Protein AF-0000000087190501 (afdb_homodimer)

Radius of gyration: 20.21 Å; Cα contacts (8 Å, |Δi|>4): 839; chains: 2; bounding box: 50×57×45 Å

Foldseek 3Di:
DFPPADDPAEEEEAEAQFDQQLPAAWPDNSVQLLLLLLVVLVLCVVSPHEYEYEWEDAADDDDDPVDDPPDDDDPRNGPHDCSNPDDPRHHYWYDHYLERPPPTCVVVVSVVSVHQAYEYAYPDLLTNRLNNLVVCLVVRHAYEYALSNHIYRDNVSSCCSVPPNCVVRHHYHHSVSVSVNSD/DQPPADDPAEEEEAEAQFDQQLVAQWPDNSVQLLLLLLVVLVLCVVSPHEYEYEWEDAADDDDDPVDDPPDDDDPRNGPHDCSNPDDPRHHYWYDHYLERPPPTCVVVVSVVSVHQAYEYAYPDLLTNRLNNLVVCLVVRHAYEYALSNHIYRDVVSSCCSVPPNCVVRHHYHHSVSVSVNSD

Nearest PDB structures (foldseek):
  3txy-assembly1_A-2  TM=9.466E-01  e=2.109E-21  Burkholderia thailandensis E264
  1j2r-assembly1_A  TM=9.664E-01  e=3.034E-19  Escherichia coli
  5gle-assembly1_A  TM=8.265E-01  e=2.242E-12  Vibrio anguillarum 775
  3tg2-assembly1_A-2  TM=8.445E-01  e=2.689E-12  Vibrio cholerae
  3tb4-assembly1_A-2  TM=8.534E-01  e=3.036E-11  Vibrio cholerae

pLDDT: mean 93.97, std 9.39, range [50.25, 98.94]

Secondary structure (DSSP, 8-state):
-------TTEEEEEES-BHHHHTS--SS-HHHHHHHHHHHHHHHHHTT--EEEEEE-----S--SS--------TTTTPBPGGG---TTSEEEEESSSSSSTTT-HHHHHHHTT--EEEEEEE-IIIIIHHHHHHHHHTT-EEEEEEEEEE-SSHHHHHHIIIIIHHHHSEEE-HHHHHHHH-/-------TTEEEEEES-BHHHHTS--SS-HHHHHHHHHHHHHHHHHTT--EEEEEE-----S--SS--------TTTTPBPGGG---TTSEEEEESSSSSSTTT-HHHHHHHTT--EEEEEEE-IIIIIHHHHHHHHHTT-EEEEEEEEEE-SSHHHHHHIIIIIHHHHSEEE-HHHHHHHH-

InterPro domains:
  IPR000868 Isochorismatase-like domain [PF00857] (10-176)
  IPR036380 Isochorismatase-like superfamily [G3DSA:3.40.50.850] (2-182)
  IPR036380 Isochorismatase-like superfamily [SSF52499] (8-182)
  IPR050272 Isochorismatase-like hydrolase [PTHR43540] (8-180)

Solvent-accessible surface area (backbone atoms only — not comparable to full-atom values): 18751 Å² total; per-residue (Å²): 87,68,63,86,72,70,57,94,38,35,27,40,38,37,30,30,56,14,45,52,58,52,67,50,76,42,64,47,66,45,66,56,26,47,50,48,46,18,53,51,43,52,54,34,51,76,66,73,31,51,39,33,45,34,30,56,79,56,66,48,52,56,55,34,50,68,52,77,86,77,67,85,68,61,92,58,29,56,39,61,44,74,75,47,61,83,59,90,81,43,44,75,39,70,24,42,37,60,29,58,52,75,91,45,58,44,61,61,57,40,50,75,67,58,45,51,26,40,37,38,32,26,39,31,27,56,44,29,38,38,40,31,49,53,52,39,23,58,74,45,24,27,37,34,36,26,63,72,20,39,34,14,66,46,56,66,46,28,49,46,33,64,70,68,43,41,35,67,52,6,20,39,35,40,63,68,59,53,57,57,57,74,101,84,69,63,86,73,69,58,94,37,36,28,41,38,38,29,30,58,14,44,53,56,50,68,50,75,44,64,48,66,46,68,56,28,48,51,49,48,18,54,50,43,51,53,33,51,75,67,74,30,52,39,33,46,34,30,55,78,56,69,48,52,56,56,33,51,68,52,77,84,78,67,85,68,61,92,59,28,55,38,62,42,73,77,47,59,84,58,91,82,44,45,76,40,69,22,42,38,58,30,58,53,75,90,42,57,43,62,63,56,41,50,76,68,58,46,51,26,40,37,38,33,26,39,31,28,58,45,29,39,40,40,30,48,53,50,39,20,60,73,45,24,27,36,33,37,26,63,71,19,39,33,12,66,46,56,65,47,28,48,45,34,64,70,68,43,42,36,67,52,6,21,39,34,41,61,67,58,52,56,57,59,73,103

Organism: Streptomyces mobaraensis (NCBI:txid35621)

Sequence (366 aa):
MPATTLDPRTALVLVDLQKGITALPTAHPADEVVARAARLAAAFRARRLPVVLVRVVGAAPGRTEAGRRAGEHPADFADPRPELGRADDDIVVLKRTWGAFHGTGLDERLRRHGVTQLVLAGIATGLGVESTARAAHEHGYHVTVVTDAVTDVDPERHRNAVERVFPLLGETDTTEAVLHLLVMPATTLDPRTALVLVDLQKGITALPTAHPADEVVARAARLAAAFRARRLPVVLVRVVGAAPGRTEAGRRAGEHPADFADPRPELGRADDDIVVLKRTWGAFHGTGLDERLRRHGVTQLVLAGIATGLGVESTARAAHEHGYHVTVVTDAVTDVDPERHRNAVERVFPLLGETDTTEAVLHLLV

Structure (mmCIF, N/CA/C/O backbone):
data_AF-0000000087190501-model_v1
#
loop_
_entity.id
_entity.type
_entity.pdbx_description
1 polymer 'Isochorismatase family protein'
#
loop_
_atom_site.group_PDB
_atom_site.id
_atom_site.type_symbol
_atom_site.label_atom_id
_atom_site.label_alt_id
_atom_site.label_comp_id
_atom_site.label_asym_id
_atom_site.label_entity_id
_atom_site.label_seq_id
_atom_site.pdbx_PDB_ins_code
_atom_si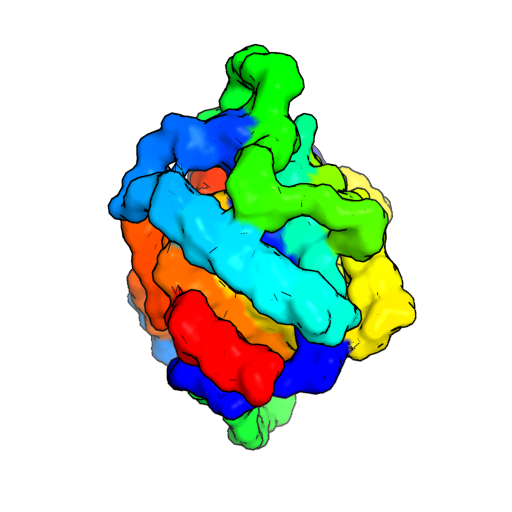te.Cartn_x
_atom_site.Cartn_y
_atom_site.Cartn_z
_atom_site.occupancy
_atom_site.B_iso_or_equiv
_atom_site.auth_seq_id
_atom_site.auth_comp_id
_atom_site.auth_asym_id
_atom_site.auth_atom_id
_atom_site.pdbx_PDB_model_num
ATOM 1 N N . MET A 1 1 ? 15.359 6.156 11.375 1 53.22 1 MET A N 1
ATOM 2 C CA . MET A 1 1 ? 16.344 7.219 11.57 1 53.22 1 MET A CA 1
ATOM 3 C C . MET A 1 1 ? 15.711 8.586 11.32 1 53.22 1 MET A C 1
ATOM 5 O O . MET A 1 1 ? 14.727 8.695 10.586 1 53.22 1 MET A O 1
ATOM 9 N N . PRO A 1 2 ? 16.141 9.383 12.18 1 62.41 2 PRO A N 1
ATOM 10 C CA . PRO A 1 2 ? 15.711 10.789 12.156 1 62.41 2 PRO A CA 1
ATOM 11 C C . PRO A 1 2 ? 15.828 11.414 10.766 1 62.41 2 PRO A C 1
ATOM 13 O O . PRO A 1 2 ? 16.672 11.008 9.969 1 62.41 2 PRO A O 1
ATOM 16 N N . ALA A 1 3 ? 14.617 11.773 10.242 1 63.75 3 ALA A N 1
ATOM 17 C CA . ALA A 1 3 ? 14.656 12.656 9.078 1 63.75 3 ALA A CA 1
ATOM 18 C C . ALA A 1 3 ? 15.836 13.617 9.156 1 63.75 3 ALA A C 1
ATOM 20 O O . ALA A 1 3 ? 15.977 14.359 10.133 1 63.75 3 ALA A O 1
ATOM 21 N N . THR A 1 4 ? 16.891 13.391 8.336 1 65.88 4 THR A N 1
ATOM 22 C CA . THR A 1 4 ? 18.094 14.211 8.438 1 65.88 4 THR A CA 1
ATOM 23 C C . THR A 1 4 ? 17.906 15.523 7.684 1 65.88 4 THR A C 1
ATOM 25 O O . THR A 1 4 ? 18.547 16.531 8.008 1 65.88 4 THR A O 1
ATOM 28 N N . THR A 1 5 ? 17.047 15.547 6.699 1 79.38 5 THR A N 1
ATOM 29 C CA . THR A 1 5 ? 16.844 16.75 5.91 1 79.38 5 THR A CA 1
ATOM 30 C C . THR A 1 5 ? 15.445 16.766 5.289 1 79.38 5 THR A C 1
ATOM 32 O O . THR A 1 5 ? 14.836 15.703 5.098 1 79.38 5 THR A O 1
ATOM 35 N N . LEU A 1 6 ? 14.898 18 5.203 1 90.62 6 LEU A N 1
ATOM 36 C CA . LEU A 1 6 ? 13.734 18.219 4.348 1 90.62 6 LEU A CA 1
ATOM 37 C C . LEU A 1 6 ? 14.148 18.875 3.033 1 90.62 6 LEU A C 1
ATOM 39 O O . LEU A 1 6 ? 14.977 19.797 3.023 1 90.62 6 LEU A O 1
ATOM 43 N N . ASP A 1 7 ? 13.602 18.359 1.991 1 92.94 7 ASP A N 1
ATOM 44 C CA . ASP A 1 7 ? 13.852 19 0.704 1 92.94 7 ASP A CA 1
ATOM 45 C C . ASP A 1 7 ? 13.312 20.422 0.684 1 92.94 7 ASP A C 1
ATOM 47 O O . ASP A 1 7 ? 12.344 20.734 1.377 1 92.94 7 ASP A O 1
ATOM 51 N N . PRO A 1 8 ? 13.953 21.25 -0.186 1 92.56 8 PRO A N 1
ATOM 52 C CA . PRO A 1 8 ? 13.453 22.609 -0.318 1 92.56 8 PRO A CA 1
ATOM 53 C C . PRO A 1 8 ? 12 22.672 -0.804 1 92.56 8 PRO A C 1
ATOM 55 O O . PRO A 1 8 ? 11.266 23.594 -0.462 1 92.56 8 PRO A O 1
ATOM 58 N N . ARG A 1 9 ? 11.656 21.719 -1.58 1 95.25 9 ARG A N 1
ATOM 59 C CA . ARG A 1 9 ? 10.273 21.656 -2.043 1 95.25 9 ARG A CA 1
ATOM 60 C C . ARG A 1 9 ? 9.555 20.453 -1.443 1 95.25 9 ARG A C 1
ATOM 62 O O . ARG A 1 9 ? 9.32 19.453 -2.133 1 95.25 9 ARG A O 1
ATOM 69 N N . THR A 1 10 ? 9.211 20.578 -0.227 1 97.5 10 THR A N 1
ATOM 70 C CA . THR A 1 10 ? 8.508 19.562 0.542 1 97.5 10 THR A CA 1
ATOM 71 C C . THR A 1 10 ? 7.055 19.953 0.772 1 97.5 10 THR A C 1
ATOM 73 O O . THR A 1 10 ? 6.762 21.125 1.038 1 97.5 10 THR A O 1
ATOM 76 N N . ALA A 1 11 ? 6.168 18.984 0.644 1 98.69 11 ALA A N 1
ATOM 77 C CA . ALA A 1 11 ? 4.754 19.219 0.93 1 98.69 11 ALA A CA 1
ATOM 78 C C . ALA A 1 11 ? 4.312 18.422 2.158 1 98.69 11 ALA A C 1
ATOM 80 O O . ALA A 1 11 ? 4.809 17.312 2.406 1 98.69 11 ALA A O 1
ATOM 81 N N . LEU A 1 12 ? 3.42 19 2.916 1 98.75 12 LEU A N 1
ATOM 82 C CA . LEU A 1 12 ? 2.738 18.312 4.008 1 98.75 12 LEU A CA 1
ATOM 83 C C . LEU A 1 12 ? 1.433 17.688 3.527 1 98.75 12 LEU A C 1
ATOM 85 O O . LEU A 1 12 ? 0.629 18.359 2.867 1 98.75 12 LEU A O 1
ATOM 89 N N . VAL A 1 13 ? 1.254 16.406 3.766 1 98.94 13 VAL A N 1
ATOM 90 C CA . VAL A 1 13 ? 0.016 15.711 3.43 1 98.94 13 VAL A CA 1
ATOM 91 C C . VAL A 1 13 ? -0.672 15.242 4.707 1 98.94 13 VAL A C 1
ATOM 93 O O . VAL A 1 13 ? -0.134 14.406 5.438 1 98.94 13 VAL A O 1
ATOM 96 N N . LEU A 1 14 ? -1.812 15.797 4.965 1 98.94 14 LEU A N 1
ATOM 97 C CA . LEU A 1 14 ? -2.631 15.43 6.117 1 98.94 14 LEU A CA 1
ATOM 98 C C . LEU A 1 14 ? -3.791 14.531 5.691 1 98.94 14 LEU A C 1
ATOM 100 O O . LEU A 1 14 ? -4.703 14.984 4.992 1 98.94 14 LEU A O 1
ATOM 104 N N . VAL A 1 15 ? -3.789 13.297 6.176 1 98.88 15 VAL A N 1
ATOM 105 C CA . VAL A 1 15 ? -4.688 12.266 5.668 1 98.88 15 VAL A CA 1
ATOM 106 C C . VAL A 1 15 ? -5.875 12.102 6.613 1 98.88 15 VAL A C 1
ATOM 108 O O . VAL A 1 15 ? -5.707 11.688 7.766 1 98.88 15 VAL A O 1
ATOM 111 N N . ASP A 1 16 ? -7.039 12.398 6.195 1 98.44 16 ASP A N 1
ATOM 112 C CA . ASP A 1 16 ? -8.328 12.023 6.762 1 98.44 16 ASP A CA 1
ATOM 113 C C . ASP A 1 16 ? -8.492 12.594 8.172 1 98.44 16 ASP A C 1
ATOM 115 O O . ASP A 1 16 ? -8.969 11.898 9.078 1 98.44 16 ASP A O 1
ATOM 119 N N . LEU A 1 17 ? -7.969 13.797 8.367 1 98.62 17 LEU A N 1
ATOM 120 C CA . LEU A 1 17 ? -8.227 14.477 9.633 1 98.62 17 LEU A CA 1
ATOM 121 C C . LEU A 1 17 ? -9.539 15.258 9.578 1 98.62 17 LEU A C 1
ATOM 123 O O . LEU A 1 17 ? -9.539 16.484 9.711 1 98.62 17 LEU A O 1
ATOM 127 N N . GLN A 1 18 ? -10.57 14.539 9.375 1 98.06 18 GLN A N 1
ATOM 128 C CA . GLN A 1 18 ? -11.945 15.023 9.25 1 98.06 18 GLN A CA 1
ATOM 129 C C . GLN A 1 18 ? -12.789 14.578 10.438 1 98.06 18 GLN A C 1
ATOM 131 O O . GLN A 1 18 ? -12.414 13.664 11.172 1 98.06 18 GLN A O 1
ATOM 136 N N . LYS A 1 19 ? -13.922 15.18 10.602 1 97.19 19 LYS A N 1
ATOM 137 C CA . LYS A 1 19 ? -14.742 15 11.797 1 97.19 19 LYS A CA 1
ATOM 138 C C . LYS A 1 19 ? -15.117 13.539 12 1 97.19 19 LYS A C 1
ATOM 140 O O . LYS A 1 19 ? -14.938 12.984 13.086 1 97.19 19 LYS A O 1
ATOM 145 N N . GLY A 1 20 ? -15.602 12.844 11 1 96 20 GLY A N 1
ATOM 146 C CA . GLY A 1 20 ? -16.062 11.469 11.117 1 96 20 GLY A CA 1
ATOM 147 C C . GLY A 1 20 ? -14.969 10.492 11.469 1 96 20 GLY A C 1
ATOM 148 O O . GLY A 1 20 ? -15.195 9.531 12.203 1 96 20 GLY A O 1
ATOM 149 N N . ILE A 1 21 ? -13.766 10.719 11.008 1 97 21 ILE A N 1
ATOM 150 C CA . ILE A 1 21 ? -12.633 9.82 11.234 1 97 21 ILE A CA 1
ATOM 151 C C . ILE A 1 21 ? -12.016 10.109 12.594 1 97 21 ILE A C 1
ATOM 153 O O . ILE A 1 21 ? -11.68 9.18 13.344 1 97 21 ILE A O 1
ATOM 157 N N . THR A 1 22 ? -11.906 11.352 12.953 1 97.88 22 THR A N 1
ATOM 158 C CA . THR A 1 22 ? -11.266 11.727 14.211 1 97.88 22 THR A CA 1
ATOM 159 C C . THR A 1 22 ? -12.172 11.406 15.398 1 97.88 22 THR A C 1
ATOM 161 O O . THR A 1 22 ? -11.734 11.438 16.547 1 97.88 22 THR A O 1
ATOM 164 N N . ALA A 1 23 ? -13.414 11.055 15.125 1 96.38 23 ALA A N 1
ATOM 165 C CA . ALA A 1 23 ? -14.352 10.688 16.188 1 96.38 23 ALA A CA 1
ATOM 166 C C . ALA A 1 23 ? -14.219 9.211 16.547 1 96.38 23 ALA A C 1
ATOM 168 O O . ALA A 1 23 ? -14.758 8.773 17.562 1 96.38 23 ALA A O 1
ATOM 169 N N . LEU A 1 24 ? -13.508 8.422 15.75 1 95.94 24 LEU A N 1
ATOM 170 C CA . LEU A 1 24 ? -13.336 6.996 15.992 1 95.94 24 LEU A CA 1
ATOM 171 C C . LEU A 1 24 ? -12.398 6.758 17.172 1 95.94 24 LEU A C 1
ATOM 173 O O . LEU A 1 24 ? -11.539 7.59 17.469 1 95.94 24 LEU A O 1
ATOM 177 N N . PRO A 1 25 ? -12.609 5.641 17.812 1 97.38 25 PRO A N 1
ATOM 178 C CA . PRO A 1 25 ? -11.648 5.27 18.859 1 97.38 25 PRO A CA 1
ATOM 179 C C . PRO A 1 25 ? -10.305 4.836 18.281 1 97.38 25 PRO A C 1
ATOM 181 O O . PRO A 1 25 ? -10.227 3.838 17.562 1 97.38 25 PRO A O 1
ATOM 184 N N . THR A 1 26 ? -9.25 5.555 18.547 1 98.25 26 THR A N 1
ATOM 185 C CA . THR A 1 26 ? -7.934 5.273 17.984 1 98.25 26 THR A CA 1
ATOM 186 C C . THR A 1 26 ? -6.941 4.914 19.094 1 98.25 26 THR A C 1
ATOM 188 O O . THR A 1 26 ? -7.223 5.117 20.281 1 98.25 26 THR A O 1
ATOM 191 N N . ALA A 1 27 ? -5.883 4.34 18.734 1 98.56 27 ALA A N 1
ATOM 192 C CA . ALA A 1 27 ? -4.828 3.881 19.625 1 98.56 27 ALA A CA 1
ATOM 193 C C . ALA A 1 27 ? -4.242 5.043 20.422 1 98.56 27 ALA A C 1
ATOM 195 O O . ALA A 1 27 ? -3.768 4.859 21.547 1 98.56 27 ALA A O 1
ATOM 196 N N . HIS A 1 28 ? -4.18 6.266 19.891 1 98.62 28 HIS A N 1
ATOM 197 C CA . HIS A 1 28 ? -3.795 7.527 20.5 1 98.62 28 HIS A CA 1
ATOM 198 C C . HIS A 1 28 ? -4.918 8.555 20.406 1 98.62 28 HIS A C 1
ATOM 200 O O . HIS A 1 28 ? -5.75 8.484 19.5 1 98.62 28 HIS A O 1
ATOM 206 N N . PRO A 1 29 ? -4.992 9.461 21.359 1 98.25 29 PRO A N 1
ATOM 207 C CA . PRO A 1 29 ? -6.039 10.484 21.25 1 98.25 29 PRO A CA 1
ATOM 208 C C . PRO A 1 29 ? -5.984 11.25 19.938 1 98.25 29 PRO A C 1
ATOM 210 O O . PRO A 1 29 ? -4.977 11.898 19.641 1 98.25 29 PRO A O 1
ATOM 213 N N . ALA A 1 30 ? -7.094 11.195 19.219 1 98.44 30 ALA A N 1
ATOM 214 C CA . ALA A 1 30 ? -7.148 11.836 17.906 1 98.44 30 ALA A CA 1
ATOM 215 C C . ALA A 1 30 ? -6.914 13.344 18.016 1 98.44 30 ALA A C 1
ATOM 217 O O . ALA A 1 30 ? -6.316 13.953 17.125 1 98.44 30 ALA A O 1
ATOM 218 N N . ASP A 1 31 ? -7.34 13.969 19.125 1 98.5 31 ASP A N 1
ATOM 219 C CA . ASP A 1 31 ? -7.176 15.406 19.312 1 98.5 31 ASP A CA 1
ATOM 220 C C . ASP A 1 31 ? -5.695 15.789 19.359 1 98.5 31 ASP A C 1
ATOM 222 O O . ASP A 1 31 ? -5.316 16.875 18.922 1 98.5 31 ASP A O 1
ATOM 226 N N . GLU A 1 32 ? -4.902 14.922 19.906 1 98.69 32 GLU A N 1
ATOM 227 C CA . GLU A 1 32 ? -3.465 15.172 19.938 1 98.69 32 GLU A CA 1
ATOM 228 C C . GLU A 1 32 ? -2.859 15.086 18.547 1 98.69 32 GLU A C 1
ATOM 230 O O . GLU A 1 32 ? -1.992 15.883 18.188 1 98.69 32 GLU A O 1
ATOM 235 N N . VAL A 1 33 ? -3.32 14.094 17.781 1 98.81 33 VAL A N 1
ATOM 236 C CA . VAL A 1 33 ? -2.881 13.945 16.391 1 98.81 33 VAL A CA 1
ATOM 237 C C . VAL A 1 33 ? -3.25 15.195 15.594 1 98.81 33 VAL A C 1
ATOM 239 O O . VAL A 1 33 ? -2.414 15.758 14.883 1 98.81 33 VAL A O 1
ATOM 242 N N . VAL A 1 34 ? -4.469 15.688 15.773 1 98.81 34 VAL A N 1
ATOM 243 C CA . VAL A 1 34 ? -4.965 16.875 15.078 1 98.81 34 VAL A CA 1
ATOM 244 C C . VAL A 1 34 ? -4.16 18.094 15.5 1 98.81 34 VAL A C 1
ATOM 246 O O . VAL A 1 34 ? -3.783 18.922 14.656 1 98.81 34 VAL A O 1
ATOM 249 N N . ALA A 1 35 ? -3.881 18.203 16.766 1 98.81 35 ALA A N 1
ATOM 250 C CA . ALA A 1 35 ? -3.129 19.344 17.266 1 98.81 35 ALA A CA 1
ATOM 251 C C . ALA A 1 35 ? -1.725 19.391 16.672 1 98.81 35 ALA A C 1
ATOM 253 O O . ALA A 1 35 ? -1.246 20.453 16.266 1 98.81 35 ALA A O 1
ATOM 254 N N . ARG A 1 36 ? -1.085 18.312 16.625 1 98.81 36 ARG A N 1
ATOM 255 C CA . ARG A 1 36 ? 0.257 18.234 16.062 1 98.81 36 ARG A CA 1
ATOM 256 C C . ARG A 1 36 ? 0.231 18.516 14.562 1 98.81 36 ARG A C 1
ATOM 258 O O . ARG A 1 36 ? 1.096 19.219 14.039 1 98.81 36 ARG A O 1
ATOM 265 N N . ALA A 1 37 ? -0.75 17.938 13.891 1 98.81 37 ALA A N 1
ATOM 266 C CA . ALA A 1 37 ? -0.921 18.203 12.461 1 98.81 37 ALA A CA 1
ATOM 267 C C . ALA A 1 37 ? -1.143 19.688 12.195 1 98.81 37 ALA A C 1
ATOM 269 O O . ALA A 1 37 ? -0.612 20.234 11.227 1 98.81 37 ALA A O 1
ATOM 270 N N . ALA A 1 38 ? -1.916 20.312 13.062 1 98.75 38 ALA A N 1
ATOM 271 C CA . ALA A 1 38 ? -2.189 21.75 12.93 1 98.75 38 ALA A CA 1
ATOM 272 C C . ALA A 1 38 ? -0.91 22.562 13.07 1 98.75 38 ALA A C 1
ATOM 274 O O . ALA A 1 38 ? -0.7 23.531 12.328 1 98.75 38 ALA A O 1
ATOM 275 N N . ARG A 1 39 ? -0.087 22.172 14 1 98.62 39 ARG A N 1
ATOM 276 C CA . ARG A 1 39 ? 1.196 22.859 14.172 1 98.62 39 ARG A CA 1
ATOM 277 C C . ARG A 1 39 ? 2.062 22.703 12.93 1 98.62 39 ARG A C 1
ATOM 279 O O . ARG A 1 39 ? 2.689 23.672 12.484 1 98.62 39 ARG A O 1
ATOM 286 N N . LEU A 1 40 ? 2.113 21.547 12.367 1 98.56 40 LEU A N 1
ATOM 287 C CA . LEU A 1 40 ? 2.865 21.297 11.141 1 98.56 40 LEU A CA 1
ATOM 288 C C . LEU A 1 40 ? 2.322 22.141 9.992 1 98.56 40 LEU A C 1
ATOM 290 O O . LEU A 1 40 ? 3.086 22.797 9.281 1 98.56 40 LEU A O 1
ATOM 294 N N . ALA A 1 41 ? 1.017 22.125 9.867 1 98.62 41 ALA A N 1
ATOM 295 C CA . ALA A 1 41 ? 0.385 22.875 8.781 1 98.62 41 ALA A CA 1
ATOM 296 C C . ALA A 1 41 ? 0.713 24.359 8.875 1 98.62 41 ALA A C 1
ATOM 298 O O . ALA A 1 41 ? 1.051 24.984 7.867 1 98.62 41 ALA A O 1
ATOM 299 N N . ALA A 1 42 ? 0.586 24.891 10.047 1 98.19 42 ALA A N 1
ATOM 300 C CA . ALA A 1 42 ? 0.898 26.312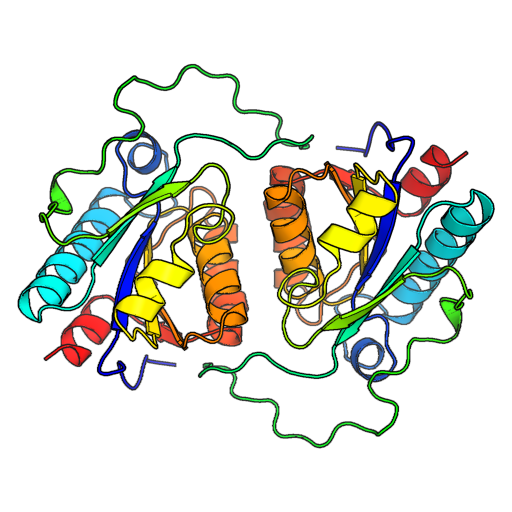 10.25 1 98.19 42 ALA A CA 1
ATOM 301 C C . ALA A 1 42 ? 2.342 26.609 9.867 1 98.19 42 ALA A C 1
ATOM 303 O O . ALA A 1 42 ? 2.615 27.625 9.211 1 98.19 42 ALA A O 1
ATOM 304 N N . ALA A 1 43 ? 3.262 25.75 10.25 1 97.88 43 ALA A N 1
ATOM 305 C CA . ALA A 1 43 ? 4.676 25.953 9.945 1 97.88 43 ALA A CA 1
ATOM 306 C C . ALA A 1 43 ? 4.934 25.875 8.438 1 97.88 43 ALA A C 1
ATOM 308 O O . ALA A 1 43 ? 5.703 26.672 7.895 1 97.88 43 ALA A O 1
ATOM 309 N N . PHE A 1 44 ? 4.352 24.906 7.734 1 98.12 44 PHE A N 1
ATOM 310 C CA . PHE A 1 44 ? 4.492 24.781 6.289 1 98.12 44 PHE A CA 1
ATOM 311 C C . PHE A 1 44 ? 3.957 26.016 5.586 1 98.12 44 PHE A C 1
ATOM 313 O O . PHE A 1 44 ? 4.617 26.578 4.703 1 98.12 44 PHE A O 1
ATOM 320 N N . ARG A 1 45 ? 2.822 26.531 5.996 1 97.44 45 ARG A N 1
ATOM 321 C CA . ARG A 1 45 ? 2.209 27.719 5.398 1 97.44 45 ARG A CA 1
ATOM 322 C C . ARG A 1 45 ? 3.078 28.953 5.617 1 97.44 45 ARG A C 1
ATOM 324 O O . ARG A 1 45 ? 3.217 29.781 4.719 1 97.44 45 ARG A O 1
ATOM 331 N N . ALA A 1 46 ? 3.607 29.031 6.793 1 96.25 46 ALA A N 1
ATOM 332 C CA . ALA A 1 46 ? 4.469 30.156 7.113 1 96.25 46 ALA A CA 1
ATOM 333 C C . ALA A 1 46 ? 5.676 30.219 6.176 1 96.25 46 ALA A C 1
ATOM 335 O O . ALA A 1 46 ? 6.211 31.297 5.906 1 96.25 46 ALA A O 1
ATOM 336 N N . ARG A 1 47 ? 6.02 29.094 5.605 1 95.81 47 ARG A N 1
ATOM 337 C CA . ARG A 1 47 ? 7.172 29.016 4.711 1 95.81 47 ARG A CA 1
ATOM 338 C C . ARG A 1 47 ? 6.727 28.938 3.254 1 95.81 47 ARG A C 1
ATOM 340 O O . ARG A 1 47 ? 7.543 28.688 2.363 1 95.81 47 ARG A O 1
ATOM 347 N N . ARG A 1 48 ? 5.496 29.047 3.023 1 95.81 48 ARG A N 1
ATOM 348 C CA . ARG A 1 48 ? 4.891 29.016 1.696 1 95.81 48 ARG A CA 1
ATOM 349 C C . ARG A 1 48 ? 5.117 27.656 1.024 1 95.81 48 ARG A C 1
ATOM 351 O O . ARG A 1 48 ? 5.367 27.594 -0.181 1 95.81 48 ARG A O 1
ATOM 358 N N . LEU A 1 49 ? 5.207 26.641 1.83 1 97.38 49 LEU A N 1
ATOM 359 C CA . LEU A 1 49 ? 5.262 25.266 1.35 1 97.38 49 LEU A CA 1
ATOM 360 C C . LEU A 1 49 ? 3.861 24.672 1.234 1 97.38 49 LEU A C 1
ATOM 362 O O . LEU A 1 49 ? 2.975 25.016 2.021 1 97.38 49 LEU A O 1
ATOM 366 N N . PRO A 1 50 ? 3.643 23.781 0.306 1 98.12 50 PRO A N 1
ATOM 367 C CA . PRO A 1 50 ? 2.293 23.266 0.073 1 98.12 50 PRO A CA 1
ATOM 368 C C . PRO A 1 50 ? 1.774 22.422 1.236 1 98.12 50 PRO A C 1
ATOM 370 O O . PRO A 1 50 ? 2.535 21.656 1.836 1 98.12 50 PRO A O 1
ATOM 373 N N . VAL A 1 51 ? 0.549 22.641 1.558 1 98.62 51 VAL A N 1
ATOM 374 C CA . VAL A 1 51 ? -0.208 21.797 2.479 1 98.62 51 VAL A CA 1
ATOM 375 C C . VAL A 1 51 ? -1.353 21.109 1.734 1 98.62 51 VAL A C 1
ATOM 377 O O . VAL A 1 51 ? -2.139 21.781 1.051 1 98.62 51 VAL A O 1
ATOM 380 N N . VAL A 1 52 ? -1.395 19.797 1.802 1 98.81 52 VAL A N 1
ATOM 381 C CA . VAL A 1 52 ? -2.434 18.969 1.185 1 98.81 52 VAL A CA 1
ATOM 382 C C . VAL A 1 52 ? -3.381 18.453 2.26 1 98.81 52 VAL A C 1
ATOM 384 O O . VAL A 1 52 ? -2.953 17.766 3.193 1 98.81 52 VAL A O 1
ATOM 387 N N . LEU A 1 53 ? -4.605 18.797 2.154 1 98.62 53 LEU A N 1
ATOM 388 C CA . LEU A 1 53 ? -5.656 18.266 3.018 1 98.62 53 LEU A CA 1
ATOM 389 C C . LEU A 1 53 ? -6.449 17.172 2.303 1 98.62 53 LEU A C 1
ATOM 391 O O . LEU A 1 53 ? -7.203 17.469 1.369 1 98.62 53 LEU A O 1
ATOM 395 N N . VAL A 1 54 ? -6.273 15.914 2.727 1 98.62 54 VAL A N 1
ATOM 396 C CA . VAL A 1 54 ? -6.926 14.758 2.111 1 98.62 54 VAL A CA 1
ATOM 397 C C . VAL A 1 54 ? -8.164 14.375 2.916 1 98.62 54 VAL A C 1
ATOM 399 O O . VAL A 1 54 ? -8.109 14.258 4.141 1 98.62 54 VAL A O 1
ATOM 402 N N . ARG A 1 55 ? -9.25 14.219 2.23 1 97.62 55 ARG A N 1
ATOM 403 C CA . ARG A 1 55 ? -10.508 13.789 2.842 1 97.62 55 ARG A CA 1
ATOM 404 C C . ARG A 1 55 ? -11.078 12.578 2.115 1 97.62 55 ARG A C 1
ATOM 406 O O . ARG A 1 55 ? -11.055 12.516 0.885 1 97.62 55 ARG A O 1
ATOM 413 N N . VAL A 1 56 ? -11.586 11.609 2.898 1 96.5 56 VAL A N 1
ATOM 414 C CA . VAL A 1 56 ? -12.227 10.445 2.299 1 96.5 56 VAL A CA 1
ATOM 415 C C . VAL A 1 56 ? -13.734 10.672 2.23 1 96.5 56 VAL A C 1
ATOM 417 O O . VAL A 1 56 ? -14.359 11.07 3.219 1 96.5 56 VAL A O 1
ATOM 420 N N . VAL A 1 57 ? -14.297 10.453 1.039 1 94.06 57 VAL A N 1
ATOM 421 C CA . VAL A 1 57 ? -15.719 10.742 0.839 1 94.06 57 VAL A CA 1
ATOM 422 C C . VAL A 1 57 ? -16.422 9.5 0.297 1 94.06 57 VAL A C 1
ATOM 424 O O . VAL A 1 57 ? -17.578 9.578 -0.125 1 94.06 57 VAL A O 1
ATOM 427 N N . GLY A 1 58 ? -15.734 8.398 0.302 1 88.19 58 GLY A N 1
ATOM 428 C CA . GLY A 1 58 ? -16.281 7.145 -0.192 1 88.19 58 GLY A CA 1
ATOM 429 C C . GLY A 1 58 ? -15.406 5.949 0.098 1 88.19 58 GLY A C 1
ATOM 430 O O . GLY A 1 58 ? -14.516 6.016 0.951 1 88.19 58 GLY A O 1
ATOM 431 N N . ALA A 1 59 ? -15.82 4.844 -0.492 1 85.06 59 ALA A N 1
ATOM 432 C CA . ALA A 1 59 ? -15.055 3.609 -0.339 1 85.06 59 ALA A CA 1
ATOM 433 C C . ALA A 1 59 ? -14.852 2.92 -1.686 1 85.06 59 ALA A C 1
ATOM 435 O O . ALA A 1 59 ? -15.68 3.049 -2.588 1 85.06 59 ALA A O 1
ATOM 436 N N . ALA A 1 60 ? -13.664 2.271 -1.735 1 82.06 60 ALA A N 1
ATOM 437 C CA . ALA A 1 60 ? -13.414 1.5 -2.949 1 82.06 60 ALA A CA 1
ATOM 438 C C . ALA A 1 60 ? -14.445 0.393 -3.123 1 82.06 60 ALA A C 1
ATOM 440 O O . ALA A 1 60 ? -14.875 -0.224 -2.145 1 82.06 60 ALA A O 1
ATOM 441 N N . PRO A 1 61 ? -14.703 0.228 -4.371 1 80.31 61 PRO A N 1
ATOM 442 C CA . PRO A 1 61 ? -15.602 -0.907 -4.586 1 80.31 61 PRO A CA 1
ATOM 443 C C . PRO A 1 61 ? -14.922 -2.254 -4.363 1 80.31 61 PRO A C 1
ATOM 445 O O . PRO A 1 61 ? -13.703 -2.307 -4.16 1 80.31 61 PRO A O 1
ATOM 448 N N . GLY A 1 62 ? -15.672 -3.373 -4.266 1 79.19 62 GLY A N 1
ATOM 449 C CA . GLY A 1 62 ? -15.141 -4.719 -4.133 1 79.19 62 GLY A CA 1
ATOM 450 C C . GLY A 1 62 ? -15.641 -5.441 -2.898 1 79.19 62 GLY A C 1
ATOM 451 O O . GLY A 1 62 ? -16 -4.809 -1.905 1 79.19 62 GLY A O 1
ATOM 452 N N . ARG A 1 63 ? -15.547 -6.621 -3.006 1 81.81 63 ARG A N 1
ATOM 453 C CA . ARG A 1 63 ? -15.953 -7.473 -1.893 1 81.81 63 ARG A CA 1
ATOM 454 C C . ARG A 1 63 ? -14.844 -7.57 -0.848 1 81.81 63 ARG A C 1
ATOM 456 O O . ARG A 1 63 ? -13.664 -7.703 -1.191 1 81.81 63 ARG A O 1
ATOM 463 N N . THR A 1 64 ? -15.273 -7.309 0.36 1 78.75 64 THR A N 1
ATOM 464 C CA . THR A 1 64 ? -14.328 -7.488 1.454 1 78.75 64 THR A CA 1
ATOM 465 C C . THR A 1 64 ? -14.914 -8.383 2.539 1 78.75 64 THR A C 1
ATOM 467 O O . THR A 1 64 ? -16.141 -8.531 2.639 1 78.75 64 THR A O 1
ATOM 470 N N . GLU A 1 65 ? -14.023 -8.961 3.238 1 79.88 65 GLU A N 1
ATOM 471 C CA . GLU A 1 65 ? -14.445 -9.781 4.371 1 79.88 65 GLU A CA 1
ATOM 472 C C . GLU A 1 65 ? -15.125 -8.938 5.441 1 79.88 65 GLU A C 1
ATOM 474 O O . GLU A 1 65 ? -16.062 -9.391 6.105 1 79.88 65 GLU A O 1
ATOM 479 N N . ALA A 1 66 ? -14.586 -7.723 5.598 1 72.38 66 ALA A N 1
ATOM 480 C CA . ALA A 1 66 ? -15.086 -6.859 6.664 1 72.38 66 ALA A CA 1
ATOM 481 C C . ALA A 1 66 ? -16.453 -6.27 6.293 1 72.38 66 ALA A C 1
ATOM 483 O O . ALA A 1 66 ? -17.188 -5.797 7.164 1 72.38 66 ALA A O 1
ATOM 484 N N . GLY A 1 67 ? -16.859 -6.484 5.082 1 67.94 67 GLY A N 1
ATOM 485 C CA . GLY A 1 67 ? -18.125 -5.914 4.652 1 67.94 67 GLY A CA 1
ATOM 486 C C . GLY A 1 67 ? -18.078 -4.41 4.473 1 67.94 67 GLY A C 1
ATOM 487 O O . GLY A 1 67 ? -17.109 -3.766 4.859 1 67.94 67 GLY A O 1
ATOM 488 N N . ARG A 1 68 ? -19.047 -3.873 3.709 1 62.12 68 ARG A N 1
ATOM 489 C CA . ARG A 1 68 ? -19.125 -2.428 3.518 1 62.12 68 ARG A CA 1
ATOM 490 C C . ARG A 1 68 ? -19.812 -1.76 4.711 1 62.12 68 ARG A C 1
ATOM 492 O O . ARG A 1 68 ? -20.766 -2.297 5.27 1 62.12 68 ARG A O 1
ATOM 499 N N . ARG A 1 69 ? -19.031 -0.795 5.238 1 54.5 69 ARG A N 1
ATOM 500 C CA . ARG A 1 69 ? -19.719 -0.059 6.297 1 54.5 69 ARG A CA 1
ATOM 501 C C . ARG A 1 69 ? -20.938 0.683 5.746 1 54.5 69 ARG A C 1
ATOM 503 O O . ARG A 1 69 ? -20.812 1.495 4.828 1 54.5 69 ARG A O 1
ATOM 510 N N . ALA A 1 70 ? -22.188 0.009 5.617 1 50.25 70 ALA A N 1
ATOM 511 C CA . ALA A 1 70 ? -23.453 0.462 5.066 1 50.25 70 ALA A CA 1
ATOM 512 C C . ALA A 1 70 ? -23.953 1.72 5.777 1 50.25 70 ALA A C 1
ATOM 514 O O . ALA A 1 70 ? -24.891 2.369 5.324 1 50.25 70 ALA A O 1
ATOM 515 N N . GLY A 1 71 ? -23.25 2.209 6.703 1 56.94 71 GLY A N 1
ATOM 516 C CA . GLY A 1 71 ? -24.062 3.143 7.465 1 56.94 71 GLY A CA 1
ATOM 517 C C . GLY A 1 71 ? -23.953 4.57 6.965 1 56.94 71 GLY A C 1
ATOM 518 O O . GLY A 1 71 ? -23 4.918 6.258 1 56.94 71 GLY A O 1
ATOM 519 N N . GLU A 1 72 ? -25.172 5.301 6.98 1 66.44 72 GLU A N 1
ATOM 520 C CA . GLU A 1 72 ? -25.281 6.727 6.691 1 66.44 72 GLU A CA 1
ATOM 521 C C . GLU A 1 72 ? -24.328 7.539 7.57 1 66.44 72 GLU A C 1
ATOM 523 O O . GLU A 1 72 ? -24.281 7.344 8.789 1 66.44 72 GLU A O 1
ATOM 528 N N . HIS A 1 73 ? -23.359 8.164 6.863 1 79.94 73 HIS A N 1
ATOM 529 C CA . HIS A 1 73 ? -22.5 9.078 7.59 1 79.94 73 HIS A CA 1
ATOM 530 C C . HIS A 1 73 ? -23.172 10.43 7.801 1 79.94 73 HIS A C 1
ATOM 532 O O . HIS A 1 73 ? -23.984 10.852 6.98 1 79.94 73 HIS A O 1
ATOM 538 N N . PRO A 1 74 ? -22.891 10.961 9.031 1 85.56 74 PRO A N 1
ATOM 539 C CA . PRO A 1 74 ? -23.359 12.328 9.211 1 85.56 74 PRO A CA 1
ATOM 540 C C . PRO A 1 74 ? -22.953 13.258 8.07 1 85.56 74 PRO A C 1
ATOM 542 O O . PRO A 1 74 ? -21.953 13 7.391 1 85.56 74 PRO A O 1
ATOM 545 N N . ALA A 1 75 ? -23.719 14.242 7.836 1 87.38 75 ALA A N 1
ATOM 546 C CA . ALA A 1 75 ? -23.5 15.18 6.734 1 87.38 75 ALA A CA 1
ATOM 547 C C . ALA A 1 75 ? -22.125 15.82 6.832 1 87.38 75 ALA A C 1
ATOM 549 O O . ALA A 1 75 ? -21.516 16.172 5.816 1 87.38 75 ALA A O 1
ATOM 550 N N . ASP A 1 76 ? -21.641 16.016 8.039 1 91.62 76 ASP A N 1
ATOM 551 C CA . ASP A 1 76 ? -20.359 16.703 8.211 1 91.62 76 ASP A CA 1
ATOM 552 C C . ASP A 1 76 ? -19.219 15.711 8.391 1 91.62 76 ASP A C 1
ATOM 554 O O . ASP A 1 76 ? -18.141 16.078 8.852 1 91.62 76 ASP A O 1
ATOM 558 N N . PHE A 1 77 ? -19.516 14.516 8.039 1 92.75 77 PHE A N 1
ATOM 559 C CA . PHE A 1 77 ? -18.547 13.445 8.203 1 92.75 77 PHE A CA 1
ATOM 560 C C . PHE A 1 77 ? -17.219 13.812 7.543 1 92.75 77 PHE A C 1
ATOM 562 O O . PHE A 1 77 ? -16.156 13.609 8.125 1 92.75 77 PHE A O 1
ATOM 569 N N . ALA A 1 78 ? -17.266 14.422 6.418 1 93.88 78 ALA A N 1
ATOM 570 C CA . ALA A 1 78 ? -16.062 14.641 5.621 1 93.88 78 ALA A CA 1
ATOM 571 C C . ALA A 1 78 ? -15.492 16.031 5.867 1 93.88 78 ALA A C 1
ATOM 573 O O . ALA A 1 78 ? -14.461 16.391 5.293 1 93.88 78 ALA A O 1
ATOM 574 N N . ASP A 1 79 ? -16.062 16.812 6.766 1 95.44 79 ASP A N 1
ATOM 575 C CA . ASP A 1 79 ? -15.523 18.125 7.078 1 95.44 79 ASP A CA 1
ATOM 576 C C . ASP A 1 79 ? -14.195 18.031 7.82 1 95.44 79 ASP A C 1
ATOM 578 O O . ASP A 1 79 ? -14.07 17.266 8.781 1 95.44 79 ASP A O 1
ATOM 582 N N . PRO A 1 80 ? -13.242 18.766 7.312 1 96.25 80 PRO A N 1
ATOM 583 C CA . PRO A 1 80 ? -11.977 18.766 8.055 1 96.25 80 PRO A CA 1
ATOM 584 C C . PRO A 1 80 ? -12.125 19.344 9.461 1 96.25 80 PRO A C 1
ATOM 586 O O . PRO A 1 80 ? -12.969 20.203 9.703 1 96.25 80 PRO A O 1
ATOM 589 N N . ARG A 1 81 ? -11.312 18.812 10.383 1 97.38 81 ARG A N 1
ATOM 590 C CA . ARG A 1 81 ? -11.242 19.453 11.695 1 97.38 81 ARG A CA 1
ATOM 591 C C . ARG A 1 81 ? -10.836 20.922 11.57 1 97.38 81 ARG A C 1
ATOM 593 O O . ARG A 1 81 ? -9.859 21.25 10.906 1 97.38 81 ARG A O 1
ATOM 600 N N . PRO A 1 82 ? -11.562 21.797 12.227 1 96.62 82 PRO A N 1
ATOM 601 C CA . PRO A 1 82 ? -11.289 23.219 12.055 1 96.62 82 PRO A CA 1
ATOM 602 C C . PRO A 1 82 ? -9.906 23.625 12.555 1 96.62 82 PRO A C 1
ATOM 604 O O . PRO A 1 82 ? -9.32 24.594 12.062 1 96.62 82 PRO A O 1
ATOM 607 N N . GLU A 1 83 ? -9.305 22.875 13.484 1 97.25 83 GLU A N 1
ATOM 608 C CA . GLU A 1 83 ? -7.996 23.156 14.07 1 97.25 83 GLU A CA 1
ATOM 609 C C . GLU A 1 83 ? -6.902 23.172 13.008 1 97.25 83 GLU A C 1
ATOM 611 O O . GLU A 1 83 ? -5.859 23.797 13.188 1 97.25 83 GLU A O 1
ATOM 616 N N . LEU A 1 84 ? -7.148 22.438 11.914 1 97.31 84 LEU A N 1
ATOM 617 C CA . LEU A 1 84 ? -6.133 22.312 10.867 1 97.31 84 LEU A CA 1
ATOM 618 C C . LEU A 1 84 ? -5.961 23.625 10.117 1 97.31 84 LEU A C 1
ATOM 620 O O . LEU A 1 84 ? -4.965 23.812 9.414 1 97.31 84 LEU A O 1
ATOM 624 N N . GLY A 1 85 ? -6.922 24.406 10.297 1 89.81 85 GLY A N 1
ATOM 625 C CA . GLY A 1 85 ? -6.887 25.625 9.508 1 89.81 85 GLY A CA 1
ATOM 626 C C . GLY A 1 85 ? -6.922 25.375 8.016 1 89.81 85 GLY A C 1
ATOM 627 O O . GLY A 1 85 ? -6.73 24.25 7.562 1 89.81 85 GLY A O 1
ATOM 628 N N . ARG A 1 86 ? -7.695 25.969 7.246 1 88.06 86 ARG A N 1
ATOM 629 C CA . ARG A 1 86 ? -7.684 25.906 5.789 1 88.06 86 ARG A CA 1
ATOM 630 C C . ARG A 1 86 ? -7.383 27.266 5.176 1 88.06 86 ARG A C 1
ATOM 632 O O . ARG A 1 86 ? -7.965 28.281 5.582 1 88.06 86 ARG A O 1
ATOM 639 N N . ALA A 1 87 ? -6.297 27.125 4.434 1 93.31 87 ALA A N 1
ATOM 640 C CA . ALA A 1 87 ? -5.961 28.328 3.672 1 93.31 87 ALA A CA 1
ATOM 641 C C . ALA A 1 87 ? -6.359 28.188 2.207 1 93.31 87 ALA A C 1
ATOM 643 O O . ALA A 1 87 ? -6.527 27.062 1.713 1 93.31 87 ALA A O 1
ATOM 644 N N . ASP A 1 88 ? -6.457 29.297 1.482 1 92.44 88 ASP A N 1
ATOM 645 C CA . ASP A 1 88 ? -6.906 29.297 0.093 1 92.44 88 ASP A CA 1
ATOM 646 C C . ASP A 1 88 ? -5.926 28.547 -0.804 1 92.44 88 ASP A C 1
ATOM 648 O O . ASP A 1 88 ? -6.328 27.922 -1.791 1 92.44 88 ASP A O 1
ATOM 652 N N . ASP A 1 89 ? -4.703 28.516 -0.442 1 94.44 89 ASP A N 1
ATOM 653 C CA . ASP A 1 89 ? -3.688 27.938 -1.311 1 94.44 89 ASP A CA 1
ATOM 654 C C . ASP A 1 89 ? -3.455 26.469 -0.975 1 94.44 89 ASP A C 1
ATOM 656 O O . ASP A 1 89 ? -2.684 25.781 -1.651 1 94.44 89 ASP A O 1
ATOM 660 N N . ASP A 1 90 ? -4.152 25.984 0.054 1 97.38 90 ASP A N 1
ATOM 661 C CA . ASP A 1 90 ? -4.035 24.562 0.363 1 97.38 90 ASP A CA 1
ATOM 662 C C . ASP A 1 90 ? -4.57 23.703 -0.781 1 97.38 90 ASP A C 1
ATOM 664 O O . ASP A 1 90 ? -5.547 24.078 -1.436 1 97.38 90 ASP A O 1
ATOM 668 N N . ILE A 1 91 ? -3.945 22.609 -1.032 1 97.56 91 ILE A N 1
ATOM 669 C CA . ILE A 1 91 ? -4.457 21.625 -1.971 1 97.56 91 ILE A CA 1
ATOM 670 C C . ILE A 1 91 ? -5.461 20.719 -1.264 1 97.56 91 ILE A C 1
ATOM 672 O O . ILE A 1 91 ? -5.137 20.094 -0.251 1 97.56 91 ILE A O 1
ATOM 676 N N . VAL A 1 92 ? -6.648 20.703 -1.752 1 97.62 92 VAL A N 1
ATOM 677 C CA . VAL A 1 92 ? -7.668 19.828 -1.182 1 97.62 92 VAL A CA 1
ATOM 678 C C . VAL A 1 92 ? -7.879 18.625 -2.09 1 97.62 92 VAL A C 1
ATOM 680 O O . VAL A 1 92 ? -8.102 18.781 -3.295 1 97.62 92 VAL A O 1
ATOM 683 N N . VAL A 1 93 ? -7.824 17.438 -1.523 1 97.88 93 VAL A N 1
ATOM 684 C CA . VAL A 1 93 ? -7.988 16.188 -2.256 1 97.88 93 VAL A CA 1
ATOM 685 C C . VAL A 1 93 ? -9.156 15.398 -1.674 1 97.88 93 VAL A C 1
ATOM 687 O O . VAL A 1 93 ? -9.18 15.102 -0.476 1 97.88 93 VAL A O 1
ATOM 690 N N . LEU A 1 94 ? -10.141 15.094 -2.477 1 96.94 94 LEU A N 1
ATOM 691 C CA . LEU A 1 94 ? -11.211 14.164 -2.131 1 96.94 94 LEU A CA 1
ATOM 692 C C . LEU A 1 94 ? -10.945 12.789 -2.729 1 96.94 94 LEU A C 1
ATOM 694 O O . LEU A 1 94 ? -10.766 12.656 -3.941 1 96.94 94 LEU A O 1
ATOM 698 N N . LYS A 1 95 ? -10.812 11.836 -1.832 1 96 95 LYS A N 1
ATOM 699 C CA . LYS A 1 95 ? -10.516 10.492 -2.311 1 96 95 LYS A CA 1
ATOM 700 C C . LYS A 1 95 ? -11.664 9.531 -2.004 1 96 95 LYS A C 1
ATOM 702 O O . LYS A 1 95 ? -12.414 9.742 -1.055 1 96 95 LYS A O 1
ATOM 707 N N . ARG A 1 96 ? -11.734 8.414 -2.795 1 94.06 96 ARG A N 1
ATOM 708 C CA . ARG A 1 96 ? -12.75 7.379 -2.613 1 94.06 96 ARG A CA 1
ATOM 709 C C . ARG A 1 96 ? -12.102 6.02 -2.371 1 94.06 96 ARG A C 1
ATOM 711 O O . ARG A 1 96 ? -12.75 4.98 -2.52 1 94.06 96 ARG A O 1
ATOM 718 N N . THR A 1 97 ? -10.812 6 -2.15 1 94.75 97 THR A N 1
ATOM 719 C CA . THR A 1 97 ? -10.023 4.82 -1.812 1 94.75 97 THR A CA 1
ATOM 720 C C . THR A 1 97 ? -9.102 5.105 -0.629 1 94.75 97 THR A C 1
ATOM 722 O O . THR A 1 97 ? -9.164 6.188 -0.038 1 94.75 97 THR A O 1
ATOM 725 N N . TRP A 1 98 ? -8.305 4.109 -0.243 1 96.25 98 TRP A N 1
ATOM 726 C CA . TRP A 1 98 ? -7.422 4.301 0.902 1 96.25 98 TRP A CA 1
ATOM 727 C C . TRP A 1 98 ? -6.332 5.324 0.584 1 96.25 98 TRP A C 1
ATOM 729 O O . TRP A 1 98 ? -6.152 6.293 1.321 1 96.25 98 TRP A O 1
ATOM 739 N N . GLY A 1 99 ? -5.668 5.168 -0.522 1 97.75 99 GLY A N 1
ATOM 740 C CA . GLY A 1 99 ? -4.582 6.059 -0.889 1 97.75 99 GLY A CA 1
ATOM 741 C C . GLY A 1 99 ? -5.059 7.375 -1.477 1 97.75 99 GLY A C 1
ATOM 742 O O . GLY A 1 99 ? -6.137 7.438 -2.072 1 97.75 99 GLY A O 1
ATOM 743 N N . ALA A 1 100 ? -4.215 8.367 -1.462 1 98.38 100 ALA A N 1
ATOM 744 C CA . ALA A 1 100 ? -4.598 9.719 -1.87 1 98.38 100 ALA A CA 1
ATOM 745 C C . ALA A 1 100 ? -4.234 9.969 -3.33 1 98.38 100 ALA A C 1
ATOM 747 O O . ALA A 1 100 ? -4.59 11.008 -3.891 1 98.38 100 ALA A O 1
ATOM 748 N N . PHE A 1 101 ? -3.561 9.023 -4.004 1 98.12 101 PHE A N 1
ATOM 749 C CA . PHE A 1 101 ? -3.02 9.289 -5.328 1 98.12 101 PHE A CA 1
ATOM 750 C C . PHE A 1 101 ? -3.979 8.812 -6.414 1 98.12 101 PHE A C 1
ATOM 752 O O . PHE A 1 101 ? -4.184 9.5 -7.414 1 98.12 101 PHE A O 1
ATOM 759 N N . HIS A 1 102 ? -4.562 7.625 -6.191 1 95.56 102 HIS A N 1
ATOM 760 C CA . HIS A 1 102 ? -5.355 7.004 -7.246 1 95.56 102 HIS A CA 1
ATOM 761 C C . HIS A 1 102 ? -6.602 7.828 -7.555 1 95.56 102 HIS A C 1
ATOM 763 O O . HIS A 1 102 ? -7.457 8.016 -6.684 1 95.56 102 HIS A O 1
ATOM 769 N N . GLY A 1 103 ? -6.691 8.336 -8.766 1 94.5 103 GLY A N 1
ATOM 770 C CA . GLY A 1 103 ? -7.898 9 -9.234 1 94.5 103 GLY A CA 1
ATOM 771 C C . GLY A 1 103 ? -8.102 10.375 -8.633 1 94.5 103 GLY A C 1
ATOM 772 O O . GLY A 1 103 ? -9.227 10.875 -8.586 1 94.5 103 GLY A O 1
ATOM 773 N N . THR A 1 104 ? -7.121 11.047 -8.117 1 97.38 104 THR A N 1
ATOM 774 C CA . THR A 1 104 ? -7.34 12.281 -7.375 1 97.38 104 THR A CA 1
ATOM 775 C C . THR A 1 104 ? -6.621 13.445 -8.047 1 97.38 104 THR A C 1
ATOM 777 O O . THR A 1 104 ? -6.875 14.609 -7.723 1 97.38 104 THR A O 1
ATOM 780 N N . GLY A 1 105 ? -5.641 13.188 -8.922 1 97.56 105 GLY A N 1
ATOM 781 C CA . GLY A 1 105 ? -4.844 14.234 -9.531 1 97.56 105 GLY A CA 1
ATOM 782 C C . GLY A 1 105 ? -3.76 14.773 -8.617 1 97.56 105 GLY A C 1
ATOM 783 O O . GLY A 1 105 ? -3.09 15.75 -8.953 1 97.56 105 GLY A O 1
ATOM 784 N N . LEU A 1 106 ? -3.525 14.18 -7.512 1 98.5 106 LEU A N 1
ATOM 785 C CA . LEU A 1 106 ? -2.59 14.68 -6.512 1 98.5 106 LEU A CA 1
ATOM 786 C C . LEU A 1 106 ? -1.18 14.773 -7.086 1 98.5 106 LEU A C 1
ATOM 788 O O . LEU A 1 106 ? -0.495 15.781 -6.902 1 98.5 106 LEU A O 1
ATOM 792 N N . ASP A 1 107 ? -0.779 13.75 -7.816 1 98.31 107 ASP A N 1
ATOM 793 C CA . ASP A 1 107 ? 0.582 13.742 -8.344 1 98.31 107 ASP A CA 1
ATOM 794 C C . ASP A 1 107 ? 0.818 14.938 -9.266 1 98.31 107 ASP A C 1
ATOM 796 O O . ASP A 1 107 ? 1.832 15.625 -9.148 1 98.31 107 ASP A O 1
ATOM 800 N N . GLU A 1 108 ? -0.09 15.133 -10.133 1 98.12 108 GLU A N 1
ATOM 801 C CA . GLU A 1 108 ? 0.037 16.234 -11.07 1 98.12 108 GLU A CA 1
ATOM 802 C C . GLU A 1 108 ? 0.155 17.578 -10.336 1 98.12 108 GLU A C 1
ATOM 804 O O . GLU A 1 108 ? 0.985 18.406 -10.688 1 98.12 108 GLU A O 1
ATOM 809 N N . ARG A 1 109 ? -0.624 17.781 -9.367 1 98 109 ARG A N 1
ATOM 810 C CA . ARG A 1 109 ? -0.626 19.016 -8.609 1 98 109 ARG A CA 1
ATOM 811 C C . ARG A 1 109 ? 0.684 19.203 -7.852 1 98 109 ARG A C 1
ATOM 813 O O . ARG A 1 109 ? 1.234 20.312 -7.809 1 98 109 ARG A O 1
ATOM 820 N N . LEU A 1 110 ? 1.176 18.125 -7.246 1 98.44 110 LEU A N 1
ATOM 821 C CA . LEU A 1 110 ? 2.438 18.172 -6.516 1 98.44 110 LEU A CA 1
ATOM 822 C C . LEU A 1 110 ? 3.594 18.5 -7.457 1 98.44 110 LEU A C 1
ATOM 824 O O . LEU A 1 110 ? 4.465 19.312 -7.125 1 98.44 110 LEU A O 1
ATOM 828 N N . ARG A 1 111 ? 3.568 17.891 -8.648 1 97.69 111 ARG A N 1
ATOM 829 C CA . ARG A 1 111 ? 4.621 18.125 -9.633 1 97.69 111 ARG A CA 1
ATOM 830 C C . ARG A 1 111 ? 4.609 19.562 -10.133 1 97.69 111 ARG A C 1
ATOM 832 O O . ARG A 1 111 ? 5.664 20.141 -10.391 1 97.69 111 ARG A O 1
ATOM 839 N N . ARG A 1 112 ? 3.459 20.062 -10.312 1 96.62 112 ARG A N 1
ATOM 840 C CA . ARG A 1 112 ? 3.33 21.453 -10.734 1 96.62 112 ARG A CA 1
ATOM 841 C C . ARG A 1 112 ? 4 22.391 -9.742 1 96.62 112 ARG A C 1
ATOM 843 O O . ARG A 1 112 ? 4.512 23.453 -10.117 1 96.62 112 ARG A O 1
ATOM 850 N N . HIS A 1 113 ? 4.035 21.984 -8.508 1 96.56 113 HIS A N 1
ATOM 851 C CA . HIS A 1 113 ? 4.656 22.781 -7.453 1 96.56 113 HIS A CA 1
ATOM 852 C C . HIS A 1 113 ? 6.125 22.422 -7.277 1 96.56 113 HIS A C 1
ATOM 854 O O . HIS A 1 113 ? 6.801 22.938 -6.391 1 96.56 113 HIS A O 1
ATOM 860 N N . GLY A 1 114 ? 6.613 21.422 -8.109 1 97.62 114 GLY A N 1
ATOM 861 C CA . GLY A 1 114 ? 8.008 21 -8.039 1 97.62 114 GLY A CA 1
ATOM 862 C C . GLY A 1 114 ? 8.32 20.203 -6.789 1 97.62 114 GLY A C 1
ATOM 863 O O . GLY A 1 114 ? 9.484 20.109 -6.375 1 97.62 114 GLY A O 1
ATOM 864 N N . VAL A 1 115 ? 7.344 19.641 -6.164 1 98.25 115 VAL A N 1
ATOM 865 C CA . VAL A 1 115 ? 7.52 18.938 -4.895 1 98.25 115 VAL A CA 1
ATOM 866 C C . VAL A 1 115 ? 8.359 17.688 -5.109 1 98.25 115 VAL A C 1
ATOM 868 O O . VAL A 1 115 ? 8.117 16.922 -6.055 1 98.25 115 VAL A O 1
ATOM 871 N N . THR A 1 116 ? 9.344 17.438 -4.199 1 97.44 116 THR A N 1
ATOM 872 C CA . THR A 1 116 ? 10.203 16.25 -4.297 1 97.44 116 THR A CA 1
ATOM 873 C C . THR A 1 116 ? 10.062 15.383 -3.053 1 97.44 116 THR A C 1
ATOM 875 O O . THR A 1 116 ? 10.508 14.234 -3.043 1 97.44 116 THR A O 1
ATOM 878 N N . GLN A 1 117 ? 9.43 15.883 -1.987 1 97.12 117 GLN A N 1
ATOM 879 C CA . GLN A 1 117 ? 9.281 15.156 -0.731 1 97.12 117 GLN A CA 1
ATOM 880 C C . GLN A 1 117 ? 7.898 15.391 -0.12 1 97.12 117 GLN A C 1
ATOM 882 O O . GLN A 1 117 ? 7.348 16.484 -0.218 1 97.12 117 GLN A O 1
ATOM 887 N N . LEU A 1 118 ? 7.402 14.344 0.508 1 98.31 118 LEU A N 1
ATOM 888 C CA . LEU A 1 118 ? 6.156 14.445 1.264 1 98.31 118 LEU A CA 1
ATOM 889 C C . LEU A 1 118 ? 6.391 14.133 2.738 1 98.31 118 LEU A C 1
ATOM 891 O O . LEU A 1 118 ? 7.082 13.172 3.072 1 98.31 118 LEU A O 1
ATOM 895 N N . VAL A 1 119 ? 5.863 14.961 3.564 1 98.62 119 VAL A N 1
ATOM 896 C CA . VAL A 1 119 ? 5.707 14.695 4.988 1 98.62 119 VAL A CA 1
ATOM 897 C C . VAL A 1 119 ? 4.262 14.297 5.285 1 98.62 119 VAL A C 1
ATOM 899 O O . VAL A 1 119 ? 3.33 15.031 4.945 1 98.62 119 VAL A O 1
ATOM 902 N N . LEU A 1 120 ? 4.086 13.156 5.934 1 98.81 120 LEU A N 1
ATOM 903 C CA . LEU A 1 120 ? 2.746 12.602 6.086 1 98.81 120 LEU A CA 1
ATOM 904 C C . LEU A 1 120 ? 2.35 12.531 7.559 1 98.81 120 LEU A C 1
ATOM 906 O O . LEU A 1 120 ? 3.168 12.18 8.406 1 98.81 120 LEU A O 1
ATOM 910 N N . ALA A 1 121 ? 1.125 12.789 7.832 1 98.88 121 ALA A N 1
ATOM 911 C CA . ALA A 1 121 ? 0.447 12.625 9.117 1 98.88 121 ALA A CA 1
ATOM 912 C C . ALA A 1 121 ? -1.036 12.32 8.914 1 98.88 121 ALA A C 1
ATOM 914 O O . ALA A 1 121 ? -1.584 12.555 7.836 1 98.88 121 ALA A O 1
ATOM 915 N N . GLY A 1 122 ? -1.625 11.766 9.938 1 98.88 122 GLY A N 1
ATOM 916 C CA . GLY A 1 122 ? -3.062 11.586 9.82 1 98.88 122 GLY A CA 1
ATOM 917 C C . GLY A 1 122 ? -3.531 10.227 10.305 1 98.88 122 GLY A C 1
ATOM 918 O O . GLY A 1 122 ? -2.873 9.594 11.141 1 98.88 122 GLY A O 1
ATOM 919 N N . ILE A 1 123 ? -4.746 9.844 9.906 1 98.62 123 ILE A N 1
ATOM 920 C CA . ILE A 1 123 ? -5.461 8.648 10.328 1 98.62 123 ILE A CA 1
ATOM 921 C C . ILE A 1 123 ? -6.059 7.949 9.102 1 98.62 123 ILE A C 1
ATOM 923 O O . ILE A 1 123 ? -6.664 8.602 8.25 1 98.62 123 ILE A O 1
ATOM 927 N N . ALA A 1 124 ? -6.082 6.668 9.039 1 98.25 124 ALA A N 1
ATOM 928 C CA . ALA A 1 124 ? -5.465 5.68 9.922 1 98.25 124 ALA A CA 1
ATOM 929 C C . ALA A 1 124 ? -4.051 5.34 9.461 1 98.25 124 ALA A C 1
ATOM 931 O O . ALA A 1 124 ? -3.801 5.199 8.266 1 98.25 124 ALA A O 1
ATOM 932 N N . THR A 1 125 ? -3.098 5.035 10.375 1 98.88 125 THR A N 1
ATOM 933 C CA . THR A 1 125 ? -1.685 4.797 10.102 1 98.88 125 THR A CA 1
ATOM 934 C C . THR A 1 125 ? -1.516 3.697 9.062 1 98.88 125 THR A C 1
ATOM 936 O O . THR A 1 125 ? -0.878 3.906 8.023 1 98.88 125 THR A O 1
ATOM 939 N N . GLY A 1 126 ? -2.131 2.535 9.305 1 98.69 126 GLY A N 1
ATOM 940 C CA . GLY A 1 126 ? -1.887 1.351 8.492 1 98.69 126 GLY A CA 1
ATOM 941 C C . GLY A 1 126 ? -2.824 1.233 7.309 1 98.69 126 GLY A C 1
ATOM 942 O O . GLY A 1 126 ? -2.787 0.242 6.574 1 98.69 126 GLY A O 1
ATOM 943 N N . LEU A 1 127 ? -3.742 2.227 7.043 1 98.19 127 LEU A N 1
ATOM 944 C CA . LEU A 1 127 ? -4.68 2.186 5.926 1 98.19 127 LEU A CA 1
ATOM 945 C C . LEU A 1 127 ? -4.445 3.357 4.98 1 98.19 127 LEU A C 1
ATOM 947 O O . LEU A 1 127 ? -3.555 3.309 4.133 1 98.19 127 LEU A O 1
ATOM 951 N N . GLY A 1 128 ? -5.086 4.453 5.277 1 98.44 128 GLY A N 1
ATOM 952 C CA . GLY A 1 128 ? -4.953 5.586 4.375 1 98.44 128 GLY A CA 1
ATOM 953 C C . GLY A 1 128 ? -3.561 6.191 4.375 1 98.44 128 GLY A C 1
ATOM 954 O O . GLY A 1 128 ? -3.049 6.59 3.328 1 98.44 128 GLY A O 1
ATOM 955 N N . VAL A 1 129 ? -2.939 6.344 5.547 1 98.88 129 VAL A N 1
ATOM 956 C CA . VAL A 1 129 ? -1.612 6.941 5.648 1 98.88 129 VAL A CA 1
ATOM 957 C C . VAL A 1 129 ? -0.587 6.043 4.961 1 98.88 129 VAL A C 1
ATOM 959 O O . VAL A 1 129 ? 0.185 6.504 4.117 1 98.88 129 VAL A O 1
ATOM 962 N N . GLU A 1 130 ? -0.61 4.797 5.285 1 98.88 130 GLU A N 1
ATOM 963 C CA . GLU A 1 130 ? 0.354 3.871 4.699 1 98.88 130 GLU A CA 1
ATOM 964 C C . GLU A 1 130 ? 0.145 3.742 3.191 1 98.88 130 GLU A C 1
ATOM 966 O O . GLU A 1 130 ? 1.11 3.723 2.426 1 98.88 130 GLU A O 1
ATOM 971 N N . SER A 1 131 ? -1.132 3.613 2.734 1 98.75 131 SER A N 1
ATOM 972 C CA . SER A 1 131 ? -1.39 3.533 1.3 1 98.75 131 SER A CA 1
ATOM 973 C C . SER A 1 131 ? -0.862 4.766 0.574 1 98.75 131 SER A C 1
ATOM 975 O O . SER A 1 131 ? -0.289 4.656 -0.512 1 98.75 131 SER A O 1
ATOM 977 N N . THR A 1 132 ? -1.06 5.93 1.167 1 98.81 132 THR A N 1
ATOM 978 C CA . THR A 1 132 ? -0.562 7.172 0.582 1 98.81 132 THR A CA 1
ATOM 979 C C . THR A 1 132 ? 0.963 7.188 0.564 1 98.81 132 THR A C 1
ATOM 981 O O . THR A 1 132 ? 1.573 7.605 -0.423 1 98.81 132 THR A O 1
ATOM 984 N N . ALA A 1 133 ? 1.566 6.707 1.645 1 98.62 133 ALA A N 1
ATOM 985 C CA . ALA A 1 133 ? 3.023 6.648 1.732 1 98.62 133 ALA A CA 1
ATOM 986 C C . ALA A 1 133 ? 3.598 5.703 0.682 1 98.62 133 ALA A C 1
ATOM 988 O O . ALA A 1 133 ? 4.574 6.031 0.008 1 98.62 133 ALA A O 1
ATOM 989 N N . ARG A 1 134 ? 3.021 4.566 0.528 1 98.25 134 ARG A N 1
ATOM 990 C CA . ARG A 1 134 ? 3.469 3.59 -0.461 1 98.25 134 ARG A CA 1
ATOM 991 C C . ARG A 1 134 ? 3.383 4.16 -1.872 1 98.25 134 ARG A C 1
ATOM 993 O O . ARG A 1 134 ? 4.32 4.031 -2.66 1 98.25 134 ARG A O 1
ATOM 1000 N N . ALA A 1 135 ? 2.279 4.781 -2.164 1 98.31 135 ALA A N 1
ATOM 1001 C CA . ALA A 1 135 ? 2.104 5.375 -3.488 1 98.31 135 ALA A CA 1
ATOM 1002 C C . ALA A 1 135 ? 3.105 6.5 -3.719 1 98.31 135 ALA A C 1
ATOM 1004 O O . ALA A 1 135 ? 3.672 6.625 -4.809 1 98.31 135 ALA A O 1
ATOM 1005 N N . ALA A 1 136 ? 3.303 7.316 -2.717 1 98.31 136 ALA A N 1
ATOM 1006 C CA . ALA A 1 136 ? 4.281 8.398 -2.828 1 98.31 136 ALA A CA 1
ATOM 1007 C C . ALA A 1 136 ? 5.664 7.848 -3.16 1 98.31 136 ALA A C 1
ATOM 1009 O O . ALA A 1 136 ? 6.336 8.352 -4.062 1 98.31 136 ALA A O 1
ATOM 1010 N N . HIS A 1 137 ? 6.027 6.832 -2.42 1 96.75 137 HIS A N 1
ATOM 1011 C CA . 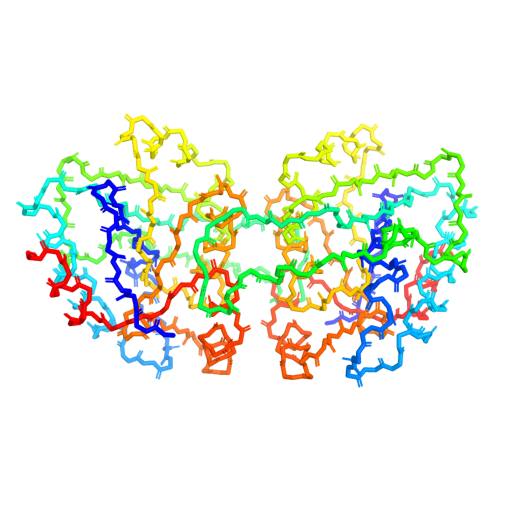HIS A 1 137 ? 7.309 6.176 -2.646 1 96.75 137 HIS A CA 1
ATOM 1012 C C . HIS A 1 137 ? 7.41 5.641 -4.07 1 96.75 137 HIS A C 1
ATOM 1014 O O . HIS A 1 137 ? 8.43 5.832 -4.738 1 96.75 137 HIS A O 1
ATOM 1020 N N . GLU A 1 138 ? 6.402 5.055 -4.574 1 96 138 GLU A N 1
ATOM 1021 C CA . GLU A 1 138 ? 6.391 4.484 -5.918 1 96 138 GLU A CA 1
ATOM 1022 C C . GLU A 1 138 ? 6.453 5.574 -6.98 1 96 138 GLU A C 1
ATOM 1024 O O . GLU A 1 138 ? 7 5.359 -8.07 1 96 138 GLU A O 1
ATOM 1029 N N . HIS A 1 139 ? 5.945 6.738 -6.664 1 96.69 139 HIS A N 1
ATOM 1030 C CA . HIS A 1 139 ? 5.969 7.867 -7.586 1 96.69 139 HIS A CA 1
ATOM 1031 C C . HIS A 1 139 ? 7.32 8.57 -7.566 1 96.69 139 HIS A C 1
ATOM 1033 O O . HIS A 1 139 ? 7.547 9.516 -8.32 1 96.69 139 HIS A O 1
ATOM 1039 N N . GLY A 1 140 ? 8.211 8.156 -6.633 1 95.25 140 GLY A N 1
ATOM 1040 C CA . GLY A 1 140 ? 9.57 8.672 -6.625 1 95.25 140 GLY A CA 1
ATOM 1041 C C . GLY A 1 140 ? 9.773 9.797 -5.629 1 95.25 140 GLY A C 1
ATOM 1042 O O . GLY A 1 140 ? 10.812 10.461 -5.633 1 95.25 140 GLY A O 1
ATOM 1043 N N . TYR A 1 141 ? 8.812 10.102 -4.754 1 96.94 141 TYR A N 1
ATOM 1044 C CA . TYR A 1 141 ? 8.984 11.102 -3.707 1 96.94 141 TYR A CA 1
ATOM 1045 C C . TYR A 1 141 ? 9.828 10.555 -2.564 1 96.94 141 TYR A C 1
ATOM 1047 O O . TYR A 1 141 ? 9.758 9.367 -2.248 1 96.94 141 TYR A O 1
ATOM 1055 N N . HIS A 1 142 ? 10.602 11.406 -1.977 1 96 142 HIS A N 1
ATOM 1056 C CA . HIS A 1 142 ? 11.039 11.109 -0.62 1 96 142 HIS A CA 1
ATOM 1057 C C . HIS A 1 142 ? 9.883 11.188 0.368 1 96 142 HIS A C 1
ATOM 1059 O O . HIS A 1 142 ? 8.992 12.031 0.219 1 96 142 HIS A O 1
ATOM 1065 N N . VAL A 1 143 ? 9.898 10.289 1.389 1 97.06 143 VAL A N 1
ATOM 1066 C CA . VAL A 1 143 ? 8.758 10.234 2.303 1 97.06 143 VAL A CA 1
ATOM 1067 C C . VAL A 1 143 ? 9.25 10.344 3.744 1 97.06 143 VAL A C 1
ATOM 1069 O O . VAL A 1 143 ? 10.227 9.695 4.125 1 97.06 143 VAL A O 1
ATOM 1072 N N . THR A 1 144 ? 8.672 11.195 4.461 1 97.12 144 THR A N 1
ATOM 1073 C CA . THR A 1 144 ? 8.828 11.25 5.91 1 97.12 144 THR A CA 1
ATOM 1074 C C . THR A 1 144 ? 7.473 11.117 6.605 1 97.12 144 THR A C 1
ATOM 1076 O O . THR A 1 144 ? 6.535 11.859 6.297 1 97.12 144 THR A O 1
ATOM 1079 N N . VAL A 1 145 ? 7.359 10.188 7.508 1 97.94 145 VAL A N 1
ATOM 1080 C CA . VAL A 1 145 ? 6.133 10.031 8.281 1 97.94 145 VAL A CA 1
ATOM 1081 C C . VAL A 1 145 ? 6.348 10.555 9.703 1 97.94 145 VAL A C 1
ATOM 1083 O O . VAL A 1 145 ? 7.336 10.211 10.352 1 97.94 145 VAL A O 1
ATOM 1086 N N . VAL A 1 146 ? 5.445 11.391 10.109 1 98.56 146 VAL A N 1
ATOM 1087 C CA . VAL A 1 146 ? 5.523 11.969 11.453 1 98.56 146 VAL A CA 1
ATOM 1088 C C . VAL A 1 146 ? 4.855 11.039 12.453 1 98.56 146 VAL A C 1
ATOM 1090 O O . VAL A 1 146 ? 3.643 11.102 12.664 1 98.56 146 VAL A O 1
ATOM 1093 N N . THR A 1 147 ? 5.621 10.266 13.188 1 98.06 147 THR A N 1
ATOM 1094 C CA . THR A 1 147 ? 5.141 9.078 13.883 1 98.06 147 THR A CA 1
ATOM 1095 C C . THR A 1 147 ? 4.281 9.461 15.086 1 98.06 147 THR A C 1
ATOM 1097 O O . THR A 1 147 ? 3.475 8.656 15.562 1 98.06 147 THR A O 1
ATOM 1100 N N . ASP A 1 148 ? 4.465 10.664 15.617 1 98.5 148 ASP A N 1
ATOM 1101 C CA . ASP A 1 148 ? 3.639 11.078 16.75 1 98.5 148 ASP A CA 1
ATOM 1102 C C . ASP A 1 148 ? 2.422 11.875 16.281 1 98.5 148 ASP A C 1
ATOM 1104 O O . ASP A 1 148 ? 1.684 12.43 17.094 1 98.5 148 ASP A O 1
ATOM 1108 N N . ALA A 1 149 ? 2.184 11.977 14.93 1 98.81 149 ALA A N 1
ATOM 1109 C CA . ALA A 1 149 ? 1.018 12.633 14.352 1 98.81 149 ALA A CA 1
ATOM 1110 C C . ALA A 1 149 ? 0.231 11.68 13.461 1 98.81 149 ALA A C 1
ATOM 1112 O O . ALA A 1 149 ? -0.438 12.109 12.516 1 98.81 149 ALA A O 1
ATOM 1113 N N . VAL A 1 150 ? 0.443 10.398 13.672 1 98.88 150 VAL A N 1
ATOM 1114 C CA . VAL A 1 150 ? -0.363 9.367 13.039 1 98.88 150 VAL A CA 1
ATOM 1115 C C . VAL A 1 150 ? -0.928 8.422 14.102 1 98.88 150 VAL A C 1
ATOM 1117 O O . VAL A 1 150 ? -0.324 8.234 15.156 1 98.88 150 VAL A O 1
ATOM 1120 N N . THR A 1 151 ? -2.076 7.914 13.812 1 98.88 151 THR A N 1
ATOM 1121 C CA . THR A 1 151 ? -2.678 6.906 14.68 1 98.88 151 THR A CA 1
ATOM 1122 C C . THR A 1 151 ? -3.605 5.992 13.883 1 98.88 151 THR A C 1
ATOM 1124 O O . THR A 1 151 ? -3.758 6.156 12.672 1 98.88 151 THR A O 1
ATOM 1127 N N . ASP A 1 152 ? -4.055 4.965 14.5 1 98.75 152 ASP A N 1
ATOM 1128 C CA . ASP A 1 152 ? -4.898 3.928 13.906 1 98.75 152 ASP A CA 1
ATOM 1129 C C . ASP A 1 152 ? -5.945 3.439 14.906 1 98.75 152 ASP A C 1
ATOM 1131 O O . ASP A 1 152 ? -5.773 3.584 16.109 1 98.75 152 ASP A O 1
ATOM 1135 N N . VAL A 1 153 ? -7.039 3.002 14.359 1 98 153 VAL A N 1
ATOM 1136 C CA . VAL A 1 153 ? -8.039 2.363 15.219 1 98 153 VAL A CA 1
ATOM 1137 C C . VAL A 1 153 ? -7.465 1.07 15.797 1 98 153 VAL A C 1
ATOM 1139 O O . VAL A 1 153 ? -7.812 0.677 16.906 1 98 153 VAL A O 1
ATOM 1142 N N . ASP A 1 154 ? -6.59 0.396 15.141 1 98.44 154 ASP A N 1
ATOM 1143 C CA . ASP A 1 154 ? -5.918 -0.834 15.547 1 98.44 154 ASP A CA 1
ATOM 1144 C C . ASP A 1 154 ? -4.469 -0.562 15.953 1 98.44 154 ASP A C 1
ATOM 1146 O O . ASP A 1 154 ? -3.631 -0.255 15.102 1 98.44 154 ASP A O 1
ATOM 1150 N N . PRO A 1 155 ? -4.145 -0.745 17.25 1 98.5 155 PRO A N 1
ATOM 1151 C CA . PRO A 1 155 ? -2.799 -0.405 17.719 1 98.5 155 PRO A CA 1
ATOM 1152 C C . PRO A 1 155 ? -1.721 -1.293 17.109 1 98.5 155 PRO A C 1
ATOM 1154 O O . PRO A 1 155 ? -0.583 -0.853 16.922 1 98.5 155 PRO A O 1
ATOM 1157 N N . GLU A 1 156 ? -2.051 -2.531 16.766 1 98.44 156 GLU A N 1
ATOM 1158 C CA . GLU A 1 156 ? -1.063 -3.418 16.141 1 98.44 156 GLU A CA 1
ATOM 1159 C C . GLU A 1 156 ? -0.781 -3.018 14.703 1 98.44 156 GLU A C 1
ATOM 1161 O O . GLU A 1 156 ? 0.362 -3.086 14.25 1 98.44 156 GLU A O 1
ATOM 1166 N N . ARG A 1 157 ? -1.812 -2.617 14.023 1 98.38 157 ARG A N 1
ATOM 1167 C CA . ARG A 1 157 ? -1.632 -2.107 12.672 1 98.38 157 ARG A CA 1
ATOM 1168 C C . ARG A 1 157 ? -0.775 -0.846 12.672 1 98.38 157 ARG A C 1
ATOM 1170 O O . ARG A 1 157 ? 0.103 -0.686 11.82 1 98.38 157 ARG A O 1
ATOM 1177 N N . HIS A 1 158 ? -1.024 0.035 13.664 1 98.75 158 HIS A N 1
ATOM 1178 C CA . HIS A 1 158 ? -0.197 1.222 13.844 1 98.75 158 HIS A CA 1
ATOM 1179 C C . HIS A 1 158 ? 1.266 0.846 14.062 1 98.75 158 HIS A C 1
ATOM 1181 O O . HIS A 1 158 ? 2.146 1.337 13.352 1 98.75 158 HIS A O 1
ATOM 1187 N N . ARG A 1 159 ? 1.483 -0.012 14.961 1 98.5 159 ARG A N 1
ATOM 1188 C CA . ARG A 1 159 ? 2.838 -0.41 15.328 1 98.5 159 ARG A CA 1
ATOM 1189 C C . ARG A 1 159 ? 3.568 -1.034 14.148 1 98.5 159 ARG A C 1
ATOM 1191 O O . ARG A 1 159 ? 4.734 -0.722 13.898 1 98.5 159 ARG A O 1
ATOM 1198 N N . ASN A 1 160 ? 2.912 -1.884 13.438 1 98.56 160 ASN A N 1
ATOM 1199 C CA . ASN A 1 160 ? 3.527 -2.551 12.297 1 98.56 160 ASN A CA 1
ATOM 1200 C C . ASN A 1 160 ? 3.971 -1.55 11.234 1 98.56 160 ASN A C 1
ATOM 1202 O O . ASN A 1 160 ? 5.098 -1.619 10.742 1 98.56 160 ASN A O 1
ATOM 1206 N N . ALA A 1 161 ? 3.086 -0.613 10.875 1 98.62 161 ALA A N 1
ATOM 1207 C CA . ALA A 1 161 ? 3.418 0.387 9.859 1 98.62 161 ALA A CA 1
ATOM 1208 C C . ALA A 1 161 ? 4.629 1.213 10.281 1 98.62 161 ALA A C 1
ATOM 1210 O O . ALA A 1 161 ? 5.574 1.385 9.508 1 98.62 161 ALA A O 1
ATO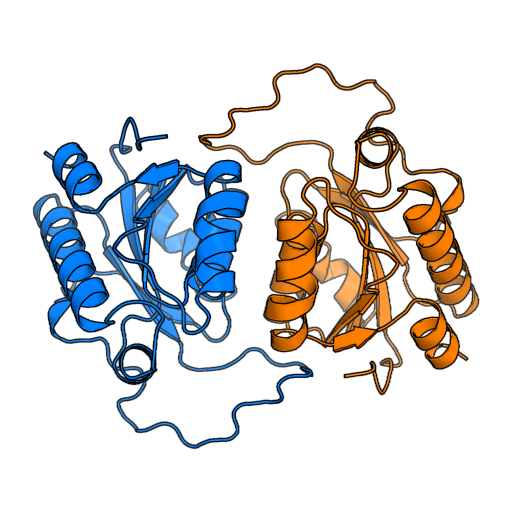M 1211 N N . VAL A 1 162 ? 4.641 1.64 11.523 1 98.19 162 VAL A N 1
ATOM 1212 C CA . VAL A 1 162 ? 5.66 2.551 12.031 1 98.19 162 VAL A CA 1
ATOM 1213 C C . VAL A 1 162 ? 6.996 1.821 12.148 1 98.19 162 VAL A C 1
ATOM 1215 O O . VAL A 1 162 ? 8.039 2.367 11.789 1 98.19 162 VAL A O 1
ATOM 1218 N N . GLU A 1 163 ? 6.957 0.592 12.547 1 97.38 163 GLU A N 1
ATOM 1219 C CA . GLU A 1 163 ? 8.203 -0.092 12.891 1 97.38 163 GLU A CA 1
ATOM 1220 C C . GLU A 1 163 ? 8.734 -0.896 11.711 1 97.38 163 GLU A C 1
ATOM 1222 O O . GLU A 1 163 ? 9.945 -1.113 11.602 1 97.38 163 GLU A O 1
ATOM 1227 N N . ARG A 1 164 ? 7.84 -1.31 10.789 1 97.5 164 ARG A N 1
ATOM 1228 C CA . ARG A 1 164 ? 8.297 -2.357 9.883 1 97.5 164 ARG A CA 1
ATOM 1229 C C . ARG A 1 164 ? 8.07 -1.96 8.422 1 97.5 164 ARG A C 1
ATOM 1231 O O . ARG A 1 164 ? 8.648 -2.561 7.516 1 97.5 164 ARG A O 1
ATOM 1238 N N . VAL A 1 165 ? 7.262 -0.955 8.219 1 98 165 VAL A N 1
ATOM 1239 C CA . VAL A 1 165 ? 6.957 -0.601 6.832 1 98 165 VAL A CA 1
ATOM 1240 C C . VAL A 1 165 ? 7.582 0.751 6.496 1 98 165 VAL A C 1
ATOM 1242 O O . VAL A 1 165 ? 8.398 0.854 5.574 1 98 165 VAL A O 1
ATOM 1245 N N . PHE A 1 166 ? 7.332 1.759 7.289 1 97.31 166 PHE A N 1
ATOM 1246 C CA . PHE A 1 166 ? 7.727 3.129 6.984 1 97.31 166 PHE A CA 1
ATOM 1247 C C . PHE A 1 166 ? 9.242 3.246 6.887 1 97.31 166 PHE A C 1
ATOM 1249 O O . PHE A 1 166 ? 9.766 3.918 5.992 1 97.31 166 PHE A O 1
ATOM 1256 N N . PRO A 1 167 ? 10.031 2.52 7.703 1 95.19 167 PRO A N 1
ATOM 1257 C CA . PRO A 1 167 ? 11.492 2.641 7.594 1 95.19 167 PRO A CA 1
ATOM 1258 C C . PRO A 1 167 ? 12.031 2.111 6.266 1 95.19 167 PRO A C 1
ATOM 1260 O O . PRO A 1 167 ? 13.156 2.422 5.887 1 95.19 167 PRO A O 1
ATOM 1263 N N . LEU A 1 168 ? 11.219 1.286 5.574 1 95.25 168 LEU A N 1
ATOM 1264 C CA . LEU A 1 168 ? 11.672 0.667 4.336 1 95.25 168 LEU A CA 1
ATOM 1265 C C . LEU A 1 168 ? 11.336 1.542 3.133 1 95.25 168 LEU A C 1
ATOM 1267 O O . LEU A 1 168 ? 11.922 1.388 2.062 1 95.25 168 LEU A O 1
ATOM 1271 N N . LEU A 1 169 ? 10.406 2.471 3.314 1 95.06 169 LEU A N 1
ATOM 1272 C CA . LEU A 1 169 ? 10.016 3.25 2.148 1 95.06 169 LEU A CA 1
ATOM 1273 C C . LEU A 1 169 ? 10.336 4.73 2.35 1 95.06 169 LEU A C 1
ATOM 1275 O O . LEU A 1 169 ? 10.258 5.52 1.406 1 95.06 169 LEU A O 1
ATOM 1279 N N . GLY A 1 170 ? 10.711 5.059 3.568 1 94.69 170 GLY A N 1
ATOM 1280 C CA . GLY A 1 170 ? 11 6.445 3.889 1 94.69 170 GLY A CA 1
ATOM 1281 C C . GLY A 1 170 ? 11.742 6.617 5.203 1 94.69 170 GLY A C 1
ATOM 1282 O O . GLY A 1 170 ? 12.555 5.773 5.578 1 94.69 170 GLY A O 1
ATOM 1283 N N . GLU A 1 171 ? 11.523 7.781 5.762 1 94.38 171 GLU A N 1
ATOM 1284 C CA . GLU A 1 171 ? 12.039 8.133 7.082 1 94.38 171 GLU A CA 1
ATOM 1285 C C . GLU A 1 171 ? 10.898 8.438 8.055 1 94.38 171 GLU A C 1
ATOM 1287 O O . GLU A 1 171 ? 9.773 8.711 7.637 1 94.38 171 GLU A O 1
ATOM 1292 N N . THR A 1 172 ? 11.211 8.281 9.305 1 95.56 172 THR A N 1
ATOM 1293 C CA . THR A 1 172 ? 10.234 8.602 10.336 1 95.56 172 THR A CA 1
ATOM 1294 C C . THR A 1 172 ? 10.828 9.57 11.352 1 95.56 172 THR A C 1
ATOM 1296 O O . THR A 1 172 ? 12.023 9.508 11.656 1 95.56 172 THR A O 1
ATOM 1299 N N . ASP A 1 173 ? 10 10.469 11.773 1 95.94 173 ASP A N 1
ATOM 1300 C CA . ASP A 1 173 ? 10.445 11.391 12.812 1 95.94 173 ASP A CA 1
ATOM 1301 C C . ASP A 1 173 ? 9.258 11.984 13.562 1 95.94 173 ASP A C 1
ATOM 1303 O O . ASP A 1 173 ? 8.109 11.664 13.266 1 95.94 173 ASP A O 1
ATOM 1307 N N . THR A 1 174 ? 9.609 12.852 14.539 1 97.31 174 THR A N 1
ATOM 1308 C CA . THR A 1 174 ? 8.578 13.453 15.375 1 97.31 174 THR A CA 1
ATOM 1309 C C . THR A 1 174 ? 8.172 14.82 14.82 1 97.31 174 THR A C 1
ATOM 1311 O O . THR A 1 174 ? 8.875 15.391 13.984 1 97.31 174 THR A O 1
ATOM 1314 N N . THR A 1 175 ? 6.988 15.281 15.344 1 98.12 175 THR A N 1
ATOM 1315 C CA . THR A 1 175 ? 6.512 16.625 15.008 1 98.12 175 THR A CA 1
ATOM 1316 C C . THR A 1 175 ? 7.586 17.656 15.297 1 98.12 175 THR A C 1
ATOM 1318 O O . THR A 1 175 ? 7.918 18.469 14.43 1 98.12 175 THR A O 1
ATOM 1321 N N . GLU A 1 176 ? 8.188 17.562 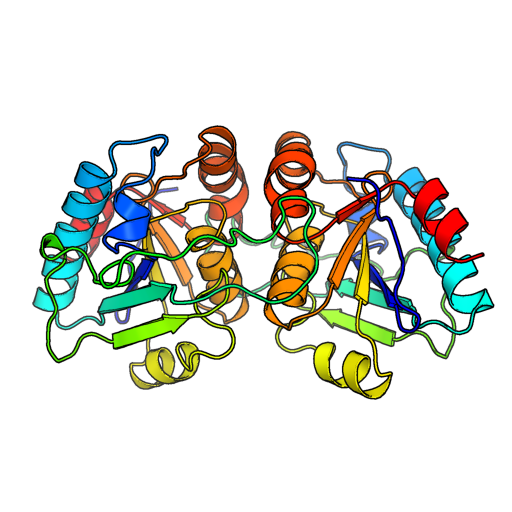16.453 1 97.38 176 GLU A N 1
ATOM 1322 C CA . GLU A 1 176 ? 9.172 18.547 16.875 1 97.38 176 GLU A CA 1
ATOM 1323 C C . GLU A 1 176 ? 10.406 18.516 15.977 1 97.38 176 GLU A C 1
ATOM 1325 O O . GLU A 1 176 ? 10.945 19.562 15.602 1 97.38 176 GLU A O 1
ATOM 1330 N N . ALA A 1 177 ? 10.867 17.344 15.625 1 96.06 177 ALA A N 1
ATOM 1331 C CA . ALA A 1 177 ? 12.031 17.203 14.766 1 96.06 177 ALA A CA 1
ATOM 1332 C C . ALA A 1 177 ? 11.773 17.797 13.383 1 96.06 177 ALA A C 1
ATOM 1334 O O . ALA A 1 177 ? 12.633 18.484 12.82 1 96.06 177 ALA A O 1
ATOM 1335 N N . VAL A 1 178 ? 10.578 17.547 12.844 1 96.88 178 VAL A N 1
ATOM 1336 C CA . VAL A 1 178 ? 10.234 18.062 11.523 1 96.88 178 VAL A CA 1
ATOM 1337 C C . VAL A 1 178 ? 10.125 19.578 11.57 1 96.88 178 VAL A C 1
ATOM 1339 O O . VAL A 1 178 ? 10.609 20.266 10.672 1 96.88 178 VAL A O 1
ATOM 1342 N N . LEU A 1 179 ? 9.531 20.109 12.664 1 97.19 179 LEU A N 1
ATOM 1343 C CA . LEU A 1 179 ? 9.406 21.562 12.82 1 97.19 179 LEU A CA 1
ATOM 1344 C C . LEU A 1 179 ? 10.789 22.203 12.906 1 97.19 179 LEU A C 1
ATOM 1346 O O . LEU A 1 179 ? 10.992 23.297 12.375 1 97.19 179 LEU A O 1
ATOM 1350 N N . HIS A 1 180 ? 11.648 21.484 13.547 1 95.06 180 HIS A N 1
ATOM 1351 C CA . HIS A 1 180 ? 13.008 22 13.672 1 95.06 180 HIS A CA 1
ATOM 1352 C C . HIS A 1 180 ? 13.703 22.062 12.312 1 95.06 180 HIS A C 1
ATOM 1354 O O . HIS A 1 180 ? 14.469 23 12.055 1 95.06 180 HIS A O 1
ATOM 1360 N N . LEU A 1 181 ? 13.414 21.141 11.438 1 93.31 181 LEU A N 1
ATOM 1361 C CA . LEU A 1 181 ? 14.031 21.078 10.117 1 93.31 181 LEU A CA 1
ATOM 1362 C C . LEU A 1 181 ? 13.461 22.172 9.211 1 93.31 181 LEU A C 1
ATOM 1364 O O . LEU A 1 181 ? 14.062 22.516 8.195 1 93.31 181 LEU A O 1
ATOM 1368 N N . LEU A 1 182 ? 12.281 22.656 9.445 1 91.75 182 LEU A N 1
ATOM 1369 C CA . LEU A 1 182 ? 11.641 23.672 8.641 1 91.75 182 LEU A CA 1
ATOM 1370 C C . LEU A 1 182 ? 12.211 25.062 8.961 1 91.75 182 LEU A C 1
ATOM 1372 O O . LEU A 1 182 ? 12.039 26 8.188 1 91.75 182 LEU A O 1
ATOM 1376 N N . VAL A 1 183 ? 13.016 25.203 10.062 1 78.94 183 VAL A N 1
ATOM 1377 C CA . VAL A 1 183 ? 13.57 26.5 10.438 1 78.94 183 VAL A CA 1
ATOM 1378 C C . VAL A 1 183 ? 14.883 26.734 9.688 1 78.94 183 VAL A C 1
ATOM 1380 O O . VAL A 1 183 ? 15.586 25.781 9.336 1 78.94 183 VAL A O 1
ATOM 1383 N N . MET B 1 1 ? -12.875 -14.148 5.93 1 53.06 1 MET B N 1
ATOM 1384 C CA . MET B 1 1 ? -13.867 -15.125 5.477 1 53.06 1 MET B CA 1
ATOM 1385 C C . MET B 1 1 ? -13.406 -15.805 4.188 1 53.06 1 MET B C 1
ATOM 1387 O O . MET B 1 1 ? -12.625 -15.234 3.426 1 53.06 1 MET B O 1
ATOM 1391 N N . PRO B 1 2 ? -13.672 -17.047 4.277 1 63 2 PRO B N 1
ATOM 1392 C CA . PRO B 1 2 ? -13.406 -17.891 3.113 1 63 2 PRO B CA 1
ATOM 1393 C C . PRO B 1 2 ? -13.945 -17.297 1.814 1 63 2 PRO B C 1
ATOM 1395 O O . PRO B 1 2 ? -14.93 -16.562 1.833 1 63 2 PRO B O 1
ATOM 1398 N N . ALA B 1 3 ? -12.93 -16.969 0.91 1 64.06 3 ALA B N 1
ATOM 1399 C CA . ALA B 1 3 ? -13.352 -16.672 -0.458 1 64.06 3 ALA B CA 1
ATOM 1400 C C . ALA B 1 3 ? -14.57 -17.5 -0.851 1 64.06 3 ALA B C 1
ATOM 1402 O O . ALA B 1 3 ? -14.547 -18.734 -0.779 1 64.06 3 ALA B O 1
ATOM 1403 N N . THR B 1 4 ? -15.773 -16.875 -0.908 1 66 4 THR B N 1
ATOM 1404 C CA . THR B 1 4 ? -17 -17.625 -1.171 1 66 4 THR B CA 1
ATOM 1405 C C . THR B 1 4 ? -17.172 -17.875 -2.666 1 66 4 THR B C 1
ATOM 1407 O O . THR B 1 4 ? -17.812 -18.844 -3.068 1 66 4 THR B O 1
ATOM 1410 N N . THR B 1 5 ? -16.594 -17.031 -3.49 1 79.19 5 THR B N 1
ATOM 1411 C CA . THR B 1 5 ? -16.734 -17.203 -4.934 1 79.19 5 THR B CA 1
ATOM 1412 C C . THR B 1 5 ? -15.555 -16.562 -5.66 1 79.19 5 THR B C 1
ATOM 1414 O O . THR B 1 5 ? -14.906 -15.656 -5.133 1 79.19 5 THR B O 1
ATOM 1417 N N . LEU B 1 6 ? -15.188 -17.234 -6.777 1 90.44 6 LEU B N 1
ATOM 1418 C CA . LEU B 1 6 ? -14.312 -16.594 -7.746 1 90.44 6 LEU B CA 1
ATOM 1419 C C . LEU B 1 6 ? -15.102 -16.062 -8.938 1 90.44 6 LEU B C 1
ATOM 1421 O O . LEU B 1 6 ? -16 -16.75 -9.445 1 90.44 6 LEU B O 1
ATOM 1425 N N . ASP B 1 7 ? -14.773 -14.867 -9.32 1 92.81 7 ASP B N 1
ATOM 1426 C CA . ASP B 1 7 ? -15.406 -14.336 -10.523 1 92.81 7 ASP B CA 1
ATOM 1427 C C . ASP B 1 7 ? -15.055 -15.172 -11.75 1 92.81 7 ASP B C 1
ATOM 1429 O O . ASP B 1 7 ? -13.977 -15.781 -11.805 1 92.81 7 ASP B O 1
ATOM 1433 N N . PRO B 1 8 ? -15.961 -15.117 -12.734 1 92.5 8 PRO B N 1
ATOM 1434 C CA . PRO B 1 8 ? -15.664 -15.844 -13.977 1 92.5 8 PRO B CA 1
ATOM 1435 C C . PRO B 1 8 ? -14.398 -15.336 -14.672 1 92.5 8 PRO B C 1
ATOM 1437 O O . PRO B 1 8 ? -13.719 -16.094 -15.352 1 92.5 8 PRO B O 1
ATOM 1440 N N . ARG B 1 9 ? -14.156 -14.094 -14.516 1 95.19 9 ARG B N 1
ATOM 1441 C CA . ARG B 1 9 ? -12.938 -13.531 -15.078 1 95.19 9 ARG B CA 1
ATOM 1442 C C . ARG B 1 9 ? -11.953 -13.125 -13.977 1 95.19 9 ARG B C 1
ATOM 1444 O O . ARG B 1 9 ? -11.797 -11.938 -13.688 1 95.19 9 ARG B O 1
ATOM 1451 N N . THR B 1 10 ? -11.344 -14.094 -13.438 1 97.5 10 THR B N 1
ATOM 1452 C CA . THR B 1 10 ? -10.359 -13.938 -12.367 1 97.5 10 THR B CA 1
ATOM 1453 C C . THR B 1 10 ? -8.953 -14.203 -12.883 1 97.5 10 THR B C 1
ATOM 1455 O O . THR B 1 10 ? -8.734 -15.117 -13.68 1 97.5 10 THR B O 1
ATOM 1458 N N . ALA B 1 11 ? -8.016 -13.391 -12.445 1 98.69 11 ALA B N 1
ATOM 1459 C CA . ALA B 1 11 ? -6.609 -13.586 -12.789 1 98.69 11 ALA B CA 1
ATOM 1460 C C . ALA B 1 11 ? -5.789 -13.953 -11.555 1 98.69 11 ALA B C 1
ATOM 1462 O O . ALA B 1 11 ? -6.078 -13.492 -10.445 1 98.69 11 ALA B O 1
ATOM 1463 N N . LEU B 1 12 ? -4.809 -14.789 -11.758 1 98.75 12 LEU B N 1
ATOM 1464 C CA . LEU B 1 12 ? -3.805 -15.094 -10.742 1 98.75 12 LEU B CA 1
ATOM 1465 C C . LEU B 1 12 ? -2.594 -14.18 -10.883 1 98.75 12 LEU B C 1
ATOM 1467 O O . LEU B 1 12 ? -2.061 -14.008 -11.984 1 98.75 12 LEU B O 1
ATOM 1471 N N . VAL B 1 13 ? -2.213 -13.516 -9.812 1 98.94 13 VAL B N 1
ATOM 1472 C CA . VAL B 1 13 ? -1.022 -12.672 -9.789 1 98.94 13 VAL B CA 1
ATOM 1473 C C . VAL B 1 13 ? 0.009 -13.258 -8.828 1 98.94 13 VAL B C 1
ATOM 1475 O O . VAL B 1 13 ? -0.232 -13.328 -7.621 1 98.94 13 VAL B O 1
ATOM 1478 N N . LEU B 1 14 ? 1.105 -13.68 -9.375 1 98.94 14 LEU B N 1
ATOM 1479 C CA . LEU B 1 14 ? 2.219 -14.219 -8.594 1 98.94 14 LEU B CA 1
ATOM 1480 C C . LEU B 1 14 ? 3.334 -13.188 -8.461 1 98.94 14 LEU B C 1
ATOM 1482 O O . LEU B 1 14 ? 3.99 -12.844 -9.445 1 98.94 14 LEU B O 1
ATOM 1486 N N . VAL B 1 15 ? 3.6 -12.766 -7.234 1 98.88 15 VAL B N 1
ATOM 1487 C CA . VAL B 1 15 ? 4.453 -11.609 -6.98 1 98.88 15 VAL B CA 1
ATOM 1488 C C . VAL B 1 15 ? 5.852 -12.078 -6.578 1 98.88 15 VAL B C 1
ATOM 1490 O O . VAL B 1 15 ? 6.023 -12.703 -5.531 1 98.88 15 VAL B O 1
ATOM 1493 N N . ASP B 1 16 ? 6.832 -11.812 -7.344 1 98.5 16 ASP B N 1
ATOM 1494 C CA . ASP B 1 16 ? 8.258 -11.844 -7.035 1 98.5 16 ASP B CA 1
ATOM 1495 C C . ASP B 1 16 ? 8.703 -13.258 -6.656 1 98.5 16 ASP B C 1
ATOM 1497 O O . ASP B 1 16 ? 9.469 -13.438 -5.707 1 98.5 16 ASP B O 1
ATOM 1501 N N . LEU B 1 17 ? 8.094 -14.242 -7.309 1 98.69 17 LEU B N 1
ATOM 1502 C CA . LEU B 1 17 ? 8.57 -15.609 -7.121 1 98.69 17 LEU B CA 1
ATOM 1503 C C . LEU B 1 17 ? 9.734 -15.914 -8.062 1 98.69 17 LEU B C 1
ATOM 1505 O O . LEU B 1 17 ? 9.625 -16.797 -8.922 1 98.69 17 LEU B O 1
ATOM 1509 N N . GLN B 1 18 ? 10.766 -15.18 -7.902 1 98.12 18 GLN B N 1
ATOM 1510 C CA . GLN B 1 18 ? 12 -15.234 -8.68 1 98.12 18 GLN B CA 1
ATOM 1511 C C . GLN B 1 18 ? 13.164 -15.742 -7.832 1 98.12 18 GLN B C 1
ATOM 1513 O O . GLN B 1 18 ? 13.078 -15.758 -6.602 1 98.12 18 GLN B O 1
ATOM 1518 N N . LYS B 1 19 ? 14.227 -16.109 -8.461 1 97.25 19 LYS B N 1
ATOM 1519 C CA . LYS B 1 19 ? 15.328 -16.797 -7.801 1 97.25 19 LYS B CA 1
ATOM 1520 C C . LYS B 1 19 ? 15.898 -15.969 -6.66 1 97.25 19 LYS B C 1
ATOM 1522 O O . LYS B 1 19 ? 16.062 -16.453 -5.543 1 97.25 19 LYS B O 1
ATOM 1527 N N . GLY B 1 20 ? 16.188 -14.703 -6.863 1 96.06 20 GLY B N 1
ATOM 1528 C CA . GLY B 1 20 ? 16.828 -13.852 -5.867 1 96.06 20 GLY B CA 1
ATOM 1529 C C . GLY B 1 20 ? 15.961 -13.625 -4.645 1 96.06 20 GLY B C 1
ATOM 1530 O O . GLY B 1 20 ? 16.469 -13.508 -3.527 1 96.06 20 GLY B O 1
ATOM 1531 N N . ILE B 1 21 ? 14.664 -13.578 -4.801 1 97.12 21 ILE B N 1
ATOM 1532 C CA . ILE B 1 21 ? 13.734 -13.305 -3.707 1 97.12 21 ILE B CA 1
ATOM 1533 C C . ILE B 1 21 ? 13.438 -14.594 -2.949 1 97.12 21 ILE B C 1
ATOM 1535 O O . ILE B 1 21 ? 13.406 -14.602 -1.716 1 97.12 21 ILE B O 1
ATOM 1539 N N . THR B 1 22 ? 13.281 -15.68 -3.648 1 98 22 THR B N 1
ATOM 1540 C CA . THR B 1 22 ? 12.938 -16.953 -3.02 1 98 22 THR B CA 1
ATOM 1541 C C . THR B 1 22 ? 14.133 -17.531 -2.283 1 98 22 THR B C 1
ATOM 1543 O O . THR B 1 22 ? 13.992 -18.484 -1.503 1 98 22 THR B O 1
ATOM 1546 N N . ALA B 1 23 ? 15.305 -16.953 -2.48 1 96.5 23 ALA B N 1
ATOM 1547 C CA . ALA B 1 23 ? 16.5 -17.406 -1.795 1 96.5 23 ALA B CA 1
ATOM 1548 C C . ALA B 1 23 ? 16.641 -16.75 -0.424 1 96.5 23 ALA B C 1
ATOM 1550 O O . ALA B 1 23 ? 17.453 -17.172 0.396 1 96.5 23 ALA B O 1
ATOM 1551 N N . LEU B 1 24 ? 15.844 -15.719 -0.132 1 96 24 LEU B N 1
ATOM 1552 C CA . LEU B 1 24 ? 15.898 -15.008 1.14 1 96 24 LEU B CA 1
ATOM 1553 C C . LEU B 1 24 ? 15.32 -15.859 2.266 1 96 24 LEU B C 1
ATOM 1555 O O . LEU B 1 24 ? 14.477 -16.734 2.023 1 96 24 LEU B O 1
ATOM 1559 N N . PRO B 1 25 ? 15.82 -15.594 3.445 1 97.38 25 PRO B N 1
ATOM 1560 C CA . PRO B 1 25 ? 15.195 -16.25 4.594 1 97.38 25 PRO B CA 1
ATOM 1561 C C . PRO B 1 25 ? 13.805 -15.711 4.91 1 97.38 25 PRO B C 1
ATOM 1563 O O . PRO B 1 25 ? 13.672 -14.531 5.262 1 97.38 25 PRO B O 1
ATOM 1566 N N . THR B 1 26 ? 12.781 -16.5 4.777 1 98.25 26 THR B N 1
ATOM 1567 C CA . THR B 1 26 ? 11.406 -16.047 4.973 1 98.25 26 THR B CA 1
ATOM 1568 C C . THR B 1 26 ? 10.766 -16.781 6.156 1 98.25 26 THR B C 1
ATOM 1570 O O . THR B 1 26 ? 11.305 -17.781 6.645 1 98.25 26 THR B O 1
ATOM 1573 N N . ALA B 1 27 ? 9.727 -16.266 6.641 1 98.56 27 ALA B N 1
ATOM 1574 C CA . ALA B 1 27 ? 8.992 -16.766 7.793 1 98.56 27 ALA B CA 1
ATOM 1575 C C . ALA B 1 27 ? 8.477 -18.188 7.535 1 98.56 27 ALA B C 1
ATOM 1577 O O . ALA B 1 27 ? 8.32 -18.984 8.469 1 98.56 27 ALA B O 1
ATOM 1578 N N . HIS B 1 28 ? 8.148 -18.562 6.301 1 98.62 28 HIS B N 1
ATOM 1579 C CA . HIS B 1 28 ? 7.777 -19.891 5.805 1 98.62 28 HIS B CA 1
ATOM 1580 C C . HIS B 1 28 ? 8.711 -20.344 4.688 1 98.62 28 HIS B C 1
ATOM 1582 O O . HIS B 1 28 ? 9.297 -19.516 3.982 1 98.62 28 HIS B O 1
ATOM 1588 N N . PRO B 1 29 ? 8.914 -21.641 4.555 1 98.25 29 PRO B N 1
ATOM 1589 C CA . PRO B 1 29 ? 9.773 -22.094 3.465 1 98.25 29 PRO B CA 1
ATOM 1590 C C . PRO B 1 29 ? 9.312 -21.594 2.098 1 98.25 29 PRO B C 1
ATOM 1592 O O . PRO B 1 29 ? 8.195 -21.906 1.673 1 98.25 29 PRO B O 1
ATOM 1595 N N . ALA B 1 30 ? 10.219 -20.891 1.438 1 98.44 30 ALA B N 1
ATOM 1596 C CA . ALA B 1 30 ? 9.875 -20.312 0.147 1 98.44 30 ALA B CA 1
ATOM 1597 C C . ALA B 1 30 ? 9.5 -21.391 -0.867 1 98.44 30 ALA B C 1
ATOM 1599 O O . ALA B 1 30 ? 8.633 -21.172 -1.719 1 98.44 30 ALA B O 1
ATOM 1600 N N . ASP B 1 31 ? 10.109 -22.562 -0.786 1 98.56 31 ASP B N 1
ATOM 1601 C CA . ASP B 1 31 ? 9.836 -23.656 -1.716 1 98.56 31 ASP B CA 1
ATOM 1602 C C . ASP B 1 31 ? 8.375 -24.109 -1.612 1 98.56 31 ASP B C 1
ATOM 1604 O O . ASP B 1 31 ? 7.777 -24.516 -2.609 1 98.56 31 ASP B O 1
ATOM 1608 N N . GLU B 1 32 ? 7.852 -24.062 -0.431 1 98.75 32 GLU B N 1
ATOM 1609 C CA . GLU B 1 32 ? 6.445 -24.422 -0.252 1 98.75 32 GLU B CA 1
ATOM 1610 C C . GLU B 1 32 ? 5.531 -23.375 -0.878 1 98.75 32 GLU B C 1
ATOM 1612 O O . GLU B 1 32 ? 4.516 -23.703 -1.489 1 98.75 32 GLU B O 1
ATOM 1617 N N . VAL B 1 33 ? 5.895 -22.109 -0.703 1 98.88 33 VAL B N 1
ATOM 1618 C CA . VAL B 1 33 ? 5.148 -21.016 -1.318 1 98.88 33 VAL B CA 1
ATOM 1619 C C . VAL B 1 33 ? 5.16 -21.172 -2.838 1 98.88 33 VAL B C 1
ATOM 1621 O O . VAL B 1 33 ? 4.117 -21.078 -3.486 1 98.88 33 VAL B O 1
ATOM 1624 N N . VAL B 1 34 ? 6.324 -21.469 -3.4 1 98.81 34 VAL B N 1
ATOM 1625 C CA . VAL B 1 34 ? 6.492 -21.641 -4.84 1 98.81 34 VAL B CA 1
ATOM 1626 C C . VAL B 1 34 ? 5.684 -22.844 -5.32 1 98.81 34 VAL B C 1
ATOM 1628 O O . VAL B 1 34 ? 5.02 -22.781 -6.355 1 98.81 34 VAL B O 1
ATOM 1631 N N . ALA B 1 35 ? 5.719 -23.906 -4.57 1 98.81 35 ALA B N 1
ATOM 1632 C CA . ALA B 1 35 ? 4.984 -25.109 -4.945 1 98.81 35 ALA B CA 1
ATOM 1633 C C . ALA B 1 35 ? 3.484 -24.844 -4.996 1 98.81 35 ALA B C 1
ATOM 1635 O O . ALA B 1 35 ? 2.801 -25.281 -5.926 1 98.81 35 ALA B O 1
ATOM 1636 N N . ARG B 1 36 ? 2.982 -24.203 -4.051 1 98.81 36 ARG B N 1
ATOM 1637 C CA . ARG B 1 36 ? 1.561 -23.875 -4.004 1 98.81 36 ARG B CA 1
ATOM 1638 C C . ARG B 1 36 ? 1.184 -22.906 -5.125 1 98.81 36 ARG B C 1
ATOM 1640 O O . ARG B 1 36 ? 0.14 -23.062 -5.762 1 98.81 36 ARG B O 1
ATOM 1647 N N . ALA B 1 37 ? 2.02 -21.922 -5.34 1 98.81 37 ALA B N 1
ATOM 1648 C CA . ALA B 1 37 ? 1.803 -20.984 -6.441 1 98.81 37 ALA B CA 1
ATOM 1649 C C . ALA B 1 37 ? 1.78 -21.719 -7.781 1 98.81 37 ALA B C 1
ATOM 1651 O O . ALA B 1 37 ? 0.969 -21.391 -8.656 1 98.81 37 ALA B O 1
ATOM 1652 N N . ALA B 1 38 ? 2.672 -22.688 -7.922 1 98.75 38 ALA B N 1
ATOM 1653 C CA . ALA B 1 38 ? 2.738 -23.484 -9.156 1 98.75 38 ALA B CA 1
ATOM 1654 C C . ALA B 1 38 ? 1.447 -24.25 -9.375 1 98.75 38 ALA B C 1
ATOM 1656 O O . ALA B 1 38 ? 0.952 -24.344 -10.5 1 98.75 38 ALA B O 1
ATOM 1657 N N . ARG B 1 39 ? 0.932 -24.812 -8.312 1 98.62 39 ARG B N 1
ATOM 1658 C CA . ARG B 1 39 ? -0.337 -25.516 -8.406 1 98.62 39 ARG B CA 1
ATOM 1659 C C . ARG B 1 39 ? -1.462 -24.594 -8.836 1 98.62 39 ARG B C 1
ATOM 1661 O O . ARG B 1 39 ? -2.283 -24.953 -9.68 1 98.62 39 ARG B O 1
ATOM 1668 N N . LEU B 1 40 ? -1.511 -23.422 -8.281 1 98.62 40 LEU B N 1
ATOM 1669 C CA . LEU B 1 40 ? -2.51 -22.422 -8.656 1 98.62 40 LEU B CA 1
ATOM 1670 C C . LEU B 1 40 ? -2.365 -22.031 -10.125 1 98.62 40 LEU B C 1
ATOM 1672 O O . LEU B 1 40 ? -3.355 -22 -10.859 1 98.62 40 LEU B O 1
ATOM 1676 N N . ALA B 1 41 ? -1.139 -21.781 -10.516 1 98.62 41 ALA B N 1
ATOM 1677 C CA . ALA B 1 41 ? -0.885 -21.359 -11.891 1 98.62 41 ALA B CA 1
ATOM 1678 C C . ALA B 1 41 ? -1.35 -22.422 -12.883 1 98.62 41 ALA B C 1
ATOM 1680 O O . ALA B 1 41 ? -1.994 -22.109 -13.883 1 98.62 41 ALA B O 1
ATOM 1681 N N . ALA B 1 42 ? -1.007 -23.656 -12.602 1 98.19 42 ALA B N 1
ATOM 1682 C CA . ALA B 1 42 ? -1.42 -24.75 -13.469 1 98.19 42 ALA B CA 1
ATOM 1683 C C . ALA B 1 42 ? -2.941 -24.812 -13.578 1 98.19 42 ALA B C 1
ATOM 1685 O O . ALA B 1 42 ? -3.48 -25 -14.672 1 98.19 42 ALA B O 1
ATOM 1686 N N . ALA B 1 43 ? -3.623 -24.656 -12.469 1 97.94 43 ALA B N 1
ATOM 1687 C CA . ALA B 1 43 ? -5.082 -24.719 -12.453 1 97.94 43 ALA B CA 1
ATOM 1688 C C . ALA B 1 43 ? -5.688 -23.562 -13.242 1 97.94 43 ALA B C 1
ATOM 1690 O O . ALA B 1 43 ? -6.656 -23.75 -13.977 1 97.94 43 ALA B O 1
ATOM 1691 N N . PHE B 1 44 ? -5.199 -22.344 -13.078 1 98.12 44 PHE B N 1
ATOM 1692 C CA . PHE B 1 44 ? -5.676 -21.172 -13.828 1 98.12 44 PHE B CA 1
ATOM 1693 C C . PHE B 1 44 ? -5.48 -21.375 -15.32 1 98.12 44 PHE B C 1
ATOM 1695 O O . PHE B 1 44 ? -6.395 -21.141 -16.109 1 98.12 44 PHE B O 1
ATOM 1702 N N . ARG B 1 45 ? -4.34 -21.891 -15.742 1 97.44 45 ARG B N 1
ATOM 1703 C CA . ARG B 1 45 ? -4.035 -22.125 -17.141 1 97.44 45 ARG B CA 1
ATOM 1704 C C . ARG B 1 45 ? -4.961 -23.188 -17.734 1 97.44 45 ARG B C 1
ATOM 1706 O O . ARG B 1 45 ? -5.414 -23.062 -18.875 1 97.44 45 ARG B O 1
ATOM 1713 N N . ALA B 1 46 ? -5.184 -24.188 -16.953 1 96.31 46 ALA B N 1
ATOM 1714 C CA . ALA B 1 46 ? -6.066 -25.266 -17.391 1 96.31 46 ALA B CA 1
ATOM 1715 C C . ALA B 1 46 ? -7.461 -24.734 -17.703 1 96.31 46 ALA B C 1
ATOM 1717 O O . ALA B 1 46 ? -8.172 -25.281 -18.547 1 96.31 46 ALA B O 1
ATOM 1718 N N . ARG B 1 47 ? -7.82 -23.609 -17.125 1 95.88 47 ARG B N 1
ATOM 1719 C CA . ARG B 1 47 ? -9.141 -23.016 -17.312 1 95.88 47 ARG B CA 1
ATOM 1720 C C . ARG B 1 47 ? -9.062 -21.812 -18.25 1 95.88 47 ARG B C 1
ATOM 1722 O O . ARG B 1 47 ? -10.039 -21.078 -18.406 1 95.88 47 ARG B O 1
ATOM 1729 N N . ARG B 1 48 ? -7.941 -21.562 -18.781 1 95.88 48 ARG B N 1
ATOM 1730 C CA . ARG B 1 48 ? -7.688 -20.469 -19.703 1 95.88 48 ARG B CA 1
ATOM 1731 C C . ARG B 1 48 ? -7.91 -19.125 -19.031 1 95.88 48 ARG B C 1
ATOM 1733 O O . ARG B 1 48 ? -8.438 -18.188 -19.656 1 95.88 48 ARG B O 1
ATOM 1740 N N . LEU B 1 49 ? -7.684 -19.078 -17.75 1 97.38 49 LEU B N 1
ATOM 1741 C CA . LEU B 1 49 ? -7.691 -17.844 -16.984 1 97.38 49 LEU B CA 1
ATOM 1742 C C . LEU B 1 49 ? -6.305 -17.219 -16.953 1 97.38 49 LEU B C 1
ATOM 1744 O O . LEU B 1 49 ? -5.297 -17.922 -16.953 1 97.38 49 LEU B O 1
ATOM 1748 N N . PRO B 1 50 ? -6.219 -15.914 -16.906 1 98.12 50 PRO B N 1
ATOM 1749 C CA . PRO B 1 50 ? -4.914 -15.25 -16.984 1 98.12 50 PRO B CA 1
ATOM 1750 C C . PRO B 1 50 ? -4.031 -15.523 -15.773 1 98.12 50 PRO B C 1
ATOM 1752 O O . PRO B 1 50 ? -4.527 -15.578 -14.648 1 98.12 50 PRO B O 1
ATOM 1755 N N . VAL B 1 51 ? -2.795 -15.766 -16.047 1 98.62 51 VAL B N 1
ATOM 1756 C CA . VAL B 1 51 ? -1.741 -15.836 -15.039 1 98.62 51 VAL B CA 1
ATOM 1757 C C . VAL B 1 51 ? -0.746 -14.703 -15.25 1 98.62 51 VAL B C 1
ATOM 1759 O O . VAL B 1 51 ? -0.233 -14.516 -16.359 1 98.62 51 VAL B O 1
ATOM 1762 N N . VAL B 1 52 ? -0.537 -13.898 -14.219 1 98.81 52 VAL B N 1
ATOM 1763 C CA . VAL B 1 52 ? 0.406 -12.781 -14.227 1 98.81 52 VAL B CA 1
ATOM 1764 C C . VAL B 1 52 ? 1.643 -13.148 -13.406 1 98.81 52 VAL B C 1
ATOM 1766 O O . VAL B 1 52 ? 1.539 -13.469 -12.219 1 98.81 52 VAL B O 1
ATOM 1769 N N . LEU B 1 53 ? 2.756 -13.148 -14.039 1 98.62 53 LEU B N 1
ATOM 1770 C CA . LEU B 1 53 ? 4.043 -13.336 -13.375 1 98.62 53 LEU B CA 1
ATOM 1771 C C . LEU B 1 53 ? 4.758 -12.008 -13.18 1 98.62 53 LEU B C 1
ATOM 1773 O O . LEU B 1 53 ? 5.223 -11.398 -14.141 1 98.62 53 LEU B O 1
ATOM 1777 N N . VAL B 1 54 ? 4.84 -11.547 -11.914 1 98.69 54 VAL B N 1
ATOM 1778 C CA . VAL B 1 54 ? 5.449 -10.266 -11.578 1 98.69 54 VAL B CA 1
ATOM 1779 C C . VAL B 1 54 ? 6.883 -10.484 -11.109 1 98.69 54 VAL B C 1
ATOM 1781 O O . VAL B 1 54 ? 7.145 -11.352 -10.266 1 98.69 54 VAL B O 1
ATOM 1784 N N . ARG B 1 55 ? 7.777 -9.727 -11.656 1 97.69 55 ARG B N 1
ATOM 1785 C CA . ARG B 1 55 ? 9.18 -9.766 -11.258 1 97.69 55 ARG B CA 1
ATOM 1786 C C . ARG B 1 55 ? 9.688 -8.367 -10.922 1 97.69 55 ARG B C 1
ATO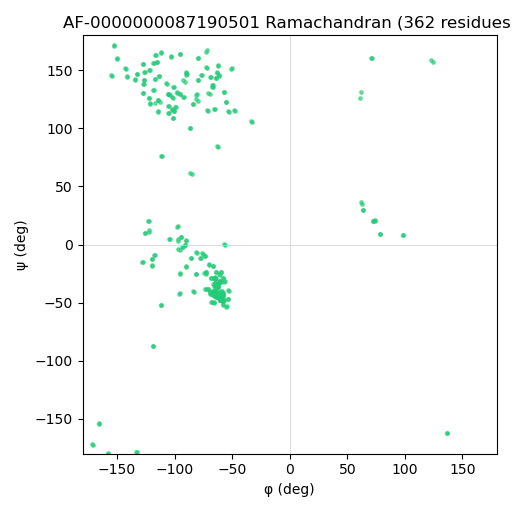M 1788 O O . ARG B 1 55 ? 9.367 -7.395 -11.609 1 97.69 55 ARG B O 1
ATOM 1795 N N . VAL B 1 56 ? 10.477 -8.273 -9.844 1 96.69 56 VAL B N 1
ATOM 1796 C CA . VAL B 1 56 ? 11.078 -6.996 -9.477 1 96.69 56 VAL B CA 1
ATOM 1797 C C . VAL B 1 56 ? 12.492 -6.91 -10.055 1 96.69 56 VAL B C 1
ATOM 1799 O O . VAL B 1 56 ? 13.289 -7.84 -9.906 1 96.69 56 VAL B O 1
ATOM 1802 N N . VAL B 1 57 ? 12.766 -5.797 -10.75 1 94.38 57 VAL B N 1
ATOM 1803 C CA . VAL B 1 57 ? 14.047 -5.672 -11.438 1 94.38 57 VAL B CA 1
ATOM 1804 C C . VAL B 1 57 ? 14.742 -4.387 -11.008 1 94.38 57 VAL B C 1
ATOM 1806 O O . VAL B 1 57 ? 15.742 -3.98 -11.609 1 94.38 57 VAL B O 1
ATOM 1809 N N . GLY B 1 58 ? 14.203 -3.756 -10 1 89 58 GLY B N 1
ATOM 1810 C CA . GLY B 1 58 ? 14.758 -2.516 -9.484 1 89 58 GLY B CA 1
ATOM 1811 C C . GLY B 1 58 ? 14.109 -2.059 -8.188 1 89 58 GLY B C 1
ATOM 1812 O O . GLY B 1 58 ? 13.438 -2.842 -7.52 1 89 58 GLY B O 1
ATOM 1813 N N . ALA B 1 59 ? 14.492 -0.861 -7.816 1 85.56 59 ALA B N 1
ATOM 1814 C CA . ALA B 1 59 ? 13.93 -0.267 -6.605 1 85.56 59 ALA B CA 1
ATOM 1815 C C . ALA B 1 59 ? 13.484 1.171 -6.852 1 85.56 59 ALA B C 1
ATOM 1817 O O . ALA B 1 59 ? 14.055 1.866 -7.699 1 85.56 59 ALA B O 1
ATOM 1818 N N . ALA B 1 60 ? 12.398 1.501 -6.113 1 82.44 60 ALA B N 1
ATOM 1819 C CA . ALA B 1 60 ? 11.953 2.887 -6.203 1 82.44 60 ALA B CA 1
ATOM 1820 C C . ALA B 1 60 ? 13.031 3.848 -5.707 1 82.44 60 ALA B C 1
ATOM 1822 O O . ALA B 1 60 ? 13.75 3.545 -4.75 1 82.44 60 ALA B O 1
ATOM 1823 N N . PRO B 1 61 ? 12.984 4.934 -6.391 1 81.06 61 PRO B N 1
ATOM 1824 C CA . PRO B 1 61 ? 13.93 5.93 -5.875 1 81.06 61 PRO B CA 1
ATOM 1825 C C . PRO B 1 61 ? 13.477 6.547 -4.555 1 81.06 61 PRO B C 1
ATOM 1827 O O . PRO B 1 61 ? 12.352 6.297 -4.109 1 81.06 61 PRO B O 1
ATOM 1830 N N . GLY B 1 62 ? 14.344 7.25 -3.822 1 80.38 62 GLY B N 1
ATOM 1831 C CA . GLY B 1 62 ? 14.016 7.949 -2.592 1 80.38 62 GLY B CA 1
ATOM 1832 C C . GLY B 1 62 ? 14.891 7.539 -1.421 1 80.38 62 GLY B C 1
ATOM 1833 O O . GLY B 1 62 ? 15.398 6.418 -1.381 1 80.38 62 GLY B O 1
ATOM 1834 N N . ARG B 1 63 ? 14.922 8.375 -0.574 1 83.25 63 ARG B N 1
ATOM 1835 C CA . ARG B 1 63 ? 15.688 8.125 0.646 1 83.25 63 ARG B CA 1
ATOM 1836 C C . ARG B 1 63 ? 14.891 7.266 1.621 1 83.25 63 ARG B C 1
ATOM 1838 O O . ARG B 1 63 ? 13.688 7.473 1.804 1 83.25 63 ARG B O 1
ATOM 1845 N N . THR B 1 64 ? 15.578 6.238 2.049 1 80.56 64 THR B N 1
ATOM 1846 C CA . THR B 1 64 ? 14.961 5.41 3.078 1 80.56 64 THR B CA 1
ATOM 1847 C C . THR B 1 64 ? 15.898 5.238 4.27 1 80.56 64 THR B C 1
ATOM 1849 O O . THR B 1 64 ? 17.109 5.402 4.141 1 80.56 64 THR B O 1
ATOM 1852 N N . GLU B 1 65 ? 15.266 4.973 5.352 1 80.75 65 GLU B N 1
ATOM 1853 C CA . GLU B 1 65 ? 16.047 4.695 6.555 1 80.75 65 GLU B CA 1
ATOM 1854 C C . GLU B 1 65 ? 16.875 3.418 6.398 1 80.75 65 GLU B C 1
ATOM 1856 O O . GLU B 1 65 ? 17.984 3.316 6.922 1 80.75 65 GLU B O 1
ATOM 1861 N N . ALA B 1 66 ? 16.266 2.465 5.699 1 73.38 66 ALA B N 1
ATOM 1862 C CA . ALA B 1 66 ? 16.906 1.162 5.562 1 73.38 66 ALA B CA 1
ATOM 1863 C C . ALA B 1 66 ? 18.047 1.221 4.559 1 73.38 66 ALA B C 1
ATOM 1865 O O . ALA B 1 66 ? 18.922 0.343 4.543 1 73.38 66 ALA B O 1
ATOM 1866 N N . GLY B 1 67 ? 18.188 2.324 3.891 1 68.69 67 GLY B N 1
ATOM 1867 C CA . GLY B 1 67 ? 19.234 2.43 2.887 1 68.69 67 GLY B CA 1
ATOM 1868 C C . GLY B 1 67 ? 18.969 1.591 1.651 1 68.69 67 GLY B C 1
ATOM 1869 O O . GLY B 1 67 ? 18.031 0.784 1.635 1 68.69 67 GLY B O 1
ATOM 1870 N N . ARG B 1 68 ? 19.625 1.919 0.546 1 62.38 68 ARG B N 1
ATOM 1871 C CA . ARG B 1 68 ? 19.5 1.141 -0.682 1 62.38 68 ARG B CA 1
ATOM 1872 C C . ARG B 1 68 ? 20.359 -0.112 -0.628 1 62.38 68 ARG B C 1
ATOM 1874 O O . ARG B 1 68 ? 21.484 -0.075 -0.113 1 62.38 68 ARG B O 1
ATOM 1881 N N . ARG B 1 69 ? 19.641 -1.232 -0.831 1 54.62 69 ARG B N 1
ATOM 1882 C CA . ARG B 1 69 ? 20.469 -2.424 -0.914 1 54.62 69 ARG B CA 1
ATOM 1883 C C . ARG B 1 69 ? 21.422 -2.342 -2.102 1 54.62 69 ARG B C 1
ATOM 1885 O O . ARG B 1 69 ? 21 -2.193 -3.246 1 54.62 69 ARG B O 1
ATOM 1892 N N . ALA B 1 70 ? 22.672 -1.662 -2.004 1 50.88 70 ALA B N 1
ATOM 1893 C CA . ALA B 1 70 ? 23.719 -1.388 -2.988 1 50.88 70 ALA B CA 1
ATOM 1894 C C . ALA B 1 70 ? 24.219 -2.678 -3.641 1 50.88 70 ALA B C 1
ATOM 1896 O O . ALA B 1 70 ? 24.922 -2.639 -4.645 1 50.88 70 ALA B O 1
ATOM 1897 N N . GLY B 1 71 ? 23.688 -3.775 -3.262 1 56.84 71 GLY B N 1
ATOM 1898 C CA . GLY B 1 71 ? 24.547 -4.855 -3.715 1 56.84 71 GLY B CA 1
ATOM 1899 C C . GLY B 1 71 ? 24.172 -5.391 -5.078 1 56.84 71 GLY B C 1
ATOM 1900 O O . GLY B 1 71 ? 23.047 -5.188 -5.543 1 56.84 71 GLY B O 1
ATOM 1901 N N . GLU B 1 72 ? 25.266 -5.699 -5.93 1 66.44 72 GLU B N 1
ATOM 1902 C CA . GLU B 1 72 ? 25.141 -6.383 -7.211 1 66.44 72 GLU B CA 1
ATOM 1903 C C . GLU B 1 72 ? 24.359 -7.688 -7.066 1 66.44 72 GLU B C 1
ATOM 1905 O O . GLU B 1 72 ? 24.625 -8.484 -6.172 1 66.44 72 GLU B O 1
ATOM 1910 N N . HIS B 1 73 ? 23.172 -7.66 -7.727 1 80.12 73 HIS B N 1
ATOM 1911 C CA . HIS B 1 73 ? 22.406 -8.906 -7.766 1 80.12 73 HIS B CA 1
ATOM 1912 C C . HIS B 1 73 ? 22.953 -9.852 -8.828 1 80.12 73 HIS B C 1
ATOM 1914 O O . HIS B 1 73 ? 23.5 -9.406 -9.844 1 80.12 73 HIS B O 1
ATOM 1920 N N . PRO B 1 74 ? 22.922 -11.156 -8.414 1 85.75 74 PRO B N 1
ATOM 1921 C CA . PRO B 1 74 ? 23.266 -12.109 -9.469 1 85.75 74 PRO B CA 1
ATOM 1922 C C . PRO B 1 74 ? 22.469 -11.891 -10.758 1 85.75 74 PRO B C 1
ATOM 1924 O O . PRO B 1 74 ? 21.375 -11.336 -10.719 1 85.75 74 PRO B O 1
ATOM 1927 N N . ALA B 1 75 ? 23.047 -12.242 -11.844 1 87.5 75 ALA B N 1
ATOM 1928 C CA . ALA B 1 75 ? 22.453 -12.031 -13.156 1 87.5 75 ALA B CA 1
ATOM 1929 C C . ALA B 1 75 ? 21.078 -12.688 -13.25 1 87.5 75 ALA B C 1
ATOM 1931 O O . ALA B 1 75 ? 20.203 -12.211 -13.977 1 87.5 75 ALA B O 1
ATOM 1932 N N . ASP B 1 76 ? 20.891 -13.781 -12.555 1 91.94 76 ASP B N 1
ATOM 1933 C CA . ASP B 1 76 ? 19.641 -14.516 -12.656 1 91.94 76 ASP B CA 1
ATOM 1934 C C . ASP B 1 76 ? 18.688 -14.156 -11.508 1 91.94 76 ASP B C 1
ATOM 1936 O O . ASP B 1 76 ? 17.719 -14.867 -11.25 1 91.94 76 ASP B O 1
ATOM 1940 N N . PHE B 1 77 ? 19.031 -13.086 -10.891 1 92.94 77 PHE B N 1
ATOM 1941 C CA . PHE B 1 77 ? 18.266 -12.641 -9.742 1 92.94 77 PHE B CA 1
ATOM 1942 C C . PHE B 1 77 ? 16.781 -12.531 -10.094 1 92.94 77 PHE B C 1
ATOM 1944 O O . PHE B 1 77 ? 15.922 -12.977 -9.328 1 92.94 77 PHE B O 1
ATOM 1951 N N . ALA B 1 78 ? 16.484 -12.07 -11.242 1 94.06 78 ALA B N 1
ATOM 1952 C CA . ALA B 1 78 ? 15.109 -11.75 -11.594 1 94.06 78 ALA B CA 1
ATOM 1953 C C . ALA B 1 78 ? 14.453 -12.891 -12.367 1 94.06 78 ALA B C 1
ATOM 1955 O O . ALA B 1 78 ? 13.281 -12.812 -12.734 1 94.06 78 ALA B O 1
ATOM 1956 N N . ASP B 1 79 ? 15.133 -14.008 -12.531 1 95.62 79 ASP B N 1
ATOM 1957 C CA . ASP B 1 79 ? 14.555 -15.156 -13.219 1 95.62 79 ASP B CA 1
ATOM 1958 C C . ASP B 1 79 ? 13.461 -15.805 -12.367 1 95.62 79 ASP B C 1
ATOM 1960 O O . ASP B 1 79 ? 13.664 -16.047 -11.18 1 95.62 79 ASP B O 1
ATOM 1964 N N . PRO B 1 80 ? 12.344 -16.016 -13 1 96.38 80 PRO B N 1
ATOM 1965 C CA . PRO B 1 80 ? 11.312 -16.719 -12.25 1 96.38 80 PRO B CA 1
ATOM 1966 C C . PRO B 1 80 ? 11.727 -18.141 -11.867 1 96.38 80 PRO B C 1
ATOM 1968 O O . PRO B 1 80 ? 12.508 -18.781 -12.578 1 96.38 80 PRO B O 1
ATOM 1971 N N . ARG B 1 81 ? 11.219 -18.594 -10.719 1 97.5 81 ARG B N 1
ATOM 1972 C CA . ARG B 1 81 ? 11.398 -20 -10.391 1 97.5 81 ARG B CA 1
ATOM 1973 C C . ARG B 1 81 ? 10.82 -20.906 -11.477 1 97.5 81 ARG B C 1
ATOM 1975 O O . ARG B 1 81 ? 9.672 -20.719 -11.883 1 97.5 81 ARG B O 1
ATOM 1982 N N . PRO B 1 82 ? 11.578 -21.875 -11.922 1 96.75 82 PRO B N 1
ATOM 1983 C CA . PRO B 1 82 ? 11.109 -22.703 -13.047 1 96.75 82 PRO B CA 1
ATOM 1984 C C . PRO B 1 82 ? 9.852 -23.5 -12.703 1 96.75 82 PRO B C 1
ATOM 1986 O O . PRO B 1 82 ? 9.062 -23.812 -13.594 1 96.75 82 PRO B O 1
ATOM 1989 N N . GLU B 1 83 ? 9.586 -23.781 -11.43 1 97.31 83 GLU B N 1
ATOM 1990 C CA . GLU B 1 83 ? 8.438 -24.562 -10.969 1 97.31 83 GLU B CA 1
ATOM 1991 C C . GLU B 1 83 ? 7.121 -23.891 -11.352 1 97.31 83 GLU B C 1
ATOM 1993 O O . GLU B 1 83 ? 6.09 -24.562 -11.461 1 97.31 83 GLU B O 1
ATOM 1998 N N . LEU B 1 84 ? 7.18 -22.562 -11.523 1 97.44 84 LEU B N 1
ATOM 1999 C CA . LEU B 1 84 ? 5.965 -21.812 -11.812 1 97.44 84 LEU B CA 1
ATOM 2000 C C . LEU B 1 84 ? 5.457 -22.109 -13.219 1 97.44 84 LEU B C 1
ATOM 2002 O O . LEU B 1 84 ? 4.305 -21.828 -13.547 1 97.44 84 LEU B O 1
ATOM 2006 N N . GLY B 1 85 ? 6.328 -22.641 -13.945 1 89.88 85 GLY B N 1
ATOM 2007 C CA . GLY B 1 85 ? 5.953 -22.844 -15.336 1 89.88 85 GLY B CA 1
ATOM 2008 C C . GLY B 1 85 ? 5.625 -21.547 -16.062 1 89.88 85 GLY B C 1
ATOM 2009 O O . GLY B 1 85 ? 5.418 -20.516 -15.438 1 89.88 85 GLY B O 1
ATOM 2010 N N . ARG B 1 86 ? 6.176 -21.219 -17.141 1 88.12 86 ARG B N 1
ATOM 2011 C CA . ARG B 1 86 ? 5.805 -20.078 -17.953 1 88.12 86 ARG B CA 1
ATOM 2012 C C . ARG B 1 86 ? 5.211 -20.531 -19.281 1 88.12 86 ARG B C 1
ATOM 2014 O O . ARG B 1 86 ? 5.754 -21.422 -19.953 1 88.12 86 ARG B O 1
ATOM 2021 N N . ALA B 1 87 ? 4.004 -20.016 -19.375 1 93.38 87 ALA B N 1
ATOM 2022 C CA . ALA B 1 87 ? 3.355 -20.25 -20.656 1 93.38 87 ALA B CA 1
ATOM 2023 C C . ALA B 1 87 ? 3.389 -19 -21.531 1 93.38 87 ALA B C 1
ATOM 2025 O O . ALA B 1 87 ? 3.541 -17.875 -21.031 1 93.38 87 ALA B O 1
ATOM 2026 N N . ASP B 1 88 ? 3.182 -19.156 -22.844 1 92.44 88 ASP B N 1
ATOM 2027 C CA . ASP B 1 88 ? 3.264 -18.047 -23.797 1 92.44 88 ASP B CA 1
ATOM 2028 C C . ASP B 1 88 ? 2.184 -17 -23.531 1 92.44 88 ASP B C 1
ATOM 2030 O O . ASP B 1 88 ? 2.398 -15.812 -23.75 1 92.44 88 ASP B O 1
ATOM 2034 N N . ASP B 1 89 ? 1.102 -17.422 -23 1 94.5 89 ASP B N 1
ATOM 2035 C CA . ASP B 1 89 ? -0.026 -16.5 -22.828 1 94.5 89 ASP B CA 1
ATOM 2036 C C . ASP B 1 89 ? 0.004 -15.836 -21.453 1 94.5 89 ASP B C 1
ATOM 2038 O O . ASP B 1 89 ? -0.827 -14.977 -21.156 1 94.5 89 ASP B O 1
ATOM 2042 N N . ASP B 1 90 ? 0.977 -16.219 -20.641 1 97.44 90 ASP B N 1
ATOM 2043 C CA . ASP B 1 90 ? 1.101 -15.555 -19.344 1 97.44 90 ASP B CA 1
ATOM 2044 C C . ASP B 1 90 ? 1.431 -14.078 -19.516 1 97.44 90 ASP B C 1
ATOM 2046 O O . ASP B 1 90 ? 2.168 -13.703 -20.438 1 97.44 90 ASP B O 1
ATOM 2050 N N . ILE B 1 91 ? 0.901 -13.266 -18.703 1 97.62 91 ILE B N 1
ATOM 2051 C CA . ILE B 1 91 ? 1.279 -11.852 -18.641 1 97.62 91 ILE B CA 1
ATOM 2052 C C . ILE B 1 91 ? 2.523 -11.695 -17.766 1 97.62 91 ILE B C 1
ATOM 2054 O O . ILE B 1 91 ? 2.535 -12.102 -16.609 1 97.62 91 ILE B O 1
ATOM 2058 N N . VAL B 1 92 ? 3.539 -11.164 -18.344 1 97.69 92 VAL B N 1
ATOM 2059 C CA . VAL B 1 92 ? 4.762 -10.922 -17.578 1 97.69 92 VAL B CA 1
ATOM 2060 C C . VAL B 1 92 ? 4.883 -9.43 -17.266 1 97.69 92 VAL B C 1
ATOM 2062 O O . VAL B 1 92 ? 4.773 -8.586 -18.156 1 97.69 92 VAL B O 1
ATOM 2065 N N . VAL B 1 93 ? 5.105 -9.109 -16.0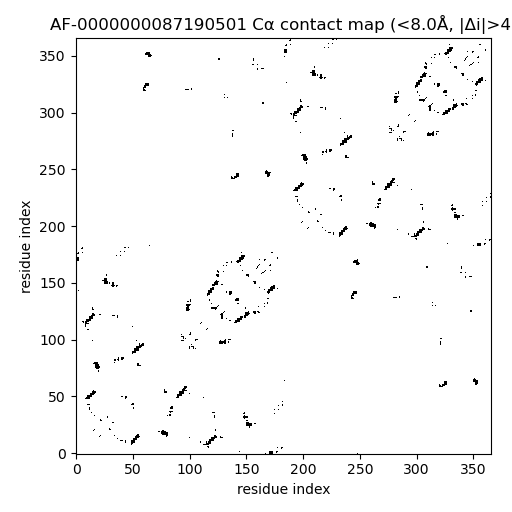16 1 97.94 93 VAL B N 1
ATOM 2066 C CA . VAL B 1 93 ? 5.227 -7.734 -15.547 1 97.94 93 VAL B CA 1
ATOM 2067 C C . VAL B 1 93 ? 6.586 -7.531 -14.883 1 97.94 93 VAL B C 1
ATOM 2069 O O . VAL B 1 93 ? 6.938 -8.25 -13.945 1 97.94 93 VAL B O 1
ATOM 2072 N N . LEU B 1 94 ? 7.371 -6.613 -15.383 1 97.12 94 LEU B N 1
ATOM 2073 C CA . LEU B 1 94 ? 8.594 -6.152 -14.727 1 97.12 94 LEU B CA 1
ATOM 2074 C C . LEU B 1 94 ? 8.352 -4.84 -13.984 1 97.12 94 LEU B C 1
ATOM 2076 O O . LEU B 1 94 ? 7.895 -3.861 -14.578 1 97.12 94 LEU B O 1
ATOM 2080 N N . LYS B 1 95 ? 8.555 -4.926 -12.688 1 96.19 95 LYS B N 1
ATOM 2081 C CA . LYS B 1 95 ? 8.305 -3.732 -11.891 1 96.19 95 LYS B CA 1
ATOM 2082 C C . LYS B 1 95 ? 9.594 -3.215 -11.25 1 96.19 95 LYS B C 1
ATOM 2084 O O . LYS B 1 95 ? 10.531 -3.982 -11.016 1 96.19 95 LYS B O 1
ATOM 2089 N N . ARG B 1 96 ? 9.602 -1.886 -10.906 1 94.31 96 ARG B N 1
ATOM 2090 C CA . ARG B 1 96 ? 10.734 -1.239 -10.25 1 94.31 96 ARG B CA 1
ATOM 2091 C C . ARG B 1 96 ? 10.32 -0.617 -8.922 1 94.31 96 ARG B C 1
ATOM 2093 O O . ARG B 1 96 ? 11.008 0.261 -8.398 1 94.31 96 ARG B O 1
ATOM 2100 N N . THR B 1 97 ? 9.133 -0.95 -8.453 1 94.94 97 THR B N 1
ATOM 2101 C CA . THR B 1 97 ? 8.586 -0.537 -7.164 1 94.94 97 THR B CA 1
ATOM 2102 C C . THR B 1 97 ? 7.973 -1.728 -6.43 1 94.94 97 THR B C 1
ATOM 2104 O O . THR B 1 97 ? 8.07 -2.865 -6.895 1 94.94 97 THR B O 1
ATOM 2107 N N . TRP B 1 98 ? 7.402 -1.46 -5.246 1 96.56 98 TRP B N 1
ATOM 2108 C CA . TRP B 1 98 ? 6.809 -2.553 -4.48 1 96.56 98 TRP B CA 1
ATOM 2109 C C . TRP B 1 98 ? 5.57 -3.096 -5.188 1 96.56 98 TRP B C 1
ATOM 2111 O O . TRP B 1 98 ? 5.461 -4.301 -5.426 1 96.56 98 TRP B O 1
ATOM 2121 N N . GLY B 1 99 ? 4.68 -2.234 -5.582 1 97.88 99 GLY B N 1
ATOM 2122 C CA . GLY B 1 99 ? 3.443 -2.658 -6.215 1 97.88 99 GLY B CA 1
ATOM 2123 C C . GLY B 1 99 ? 3.611 -3 -7.684 1 97.88 99 GLY B C 1
ATOM 2124 O O . GLY B 1 99 ? 4.5 -2.467 -8.352 1 97.88 99 GLY B O 1
ATOM 2125 N N . ALA B 1 100 ? 2.684 -3.74 -8.234 1 98.44 100 ALA B N 1
ATOM 2126 C CA . ALA B 1 100 ? 2.801 -4.254 -9.602 1 98.44 100 ALA B CA 1
ATOM 2127 C C . ALA B 1 100 ? 2.059 -3.359 -10.586 1 98.44 100 ALA B C 1
ATOM 2129 O O . ALA B 1 100 ? 2.133 -3.568 -11.805 1 98.44 100 ALA B O 1
ATOM 2130 N N . PHE B 1 101 ? 1.357 -2.316 -10.109 1 98.25 101 PHE B N 1
ATOM 2131 C CA . PHE B 1 101 ? 0.477 -1.552 -10.984 1 98.25 101 PHE B CA 1
ATOM 2132 C C . PHE B 1 101 ? 1.184 -0.31 -11.516 1 98.25 101 PHE B C 1
ATOM 2134 O O . PHE B 1 101 ? 1.062 0.024 -12.695 1 98.25 101 PHE B O 1
ATOM 2141 N N . HIS B 1 102 ? 1.929 0.367 -10.617 1 95.81 102 HIS B N 1
ATOM 2142 C CA . HIS B 1 102 ? 2.502 1.657 -10.984 1 95.81 102 HIS B CA 1
ATOM 2143 C C . HIS B 1 102 ? 3.535 1.503 -12.102 1 95.81 102 HIS B C 1
ATOM 2145 O O . HIS B 1 102 ? 4.547 0.822 -11.922 1 95.81 102 HIS B O 1
ATOM 2151 N N . GLY B 1 103 ? 3.268 2.094 -13.242 1 94.75 103 GLY B N 1
ATOM 2152 C CA . GLY B 1 103 ? 4.238 2.168 -14.32 1 94.75 103 GLY B CA 1
ATOM 2153 C C . GLY B 1 103 ? 4.43 0.85 -15.047 1 94.75 103 GLY B C 1
ATOM 2154 O O . GLY B 1 103 ? 5.465 0.624 -15.672 1 94.75 103 GLY B O 1
ATOM 2155 N N . THR B 1 104 ? 3.537 -0.093 -15 1 97.5 104 THR B N 1
ATOM 2156 C CA . THR B 1 104 ? 3.793 -1.423 -15.547 1 97.5 104 THR B CA 1
ATOM 2157 C C . THR B 1 104 ? 2.801 -1.752 -16.656 1 97.5 104 THR B C 1
ATOM 2159 O O . THR B 1 104 ? 2.992 -2.717 -17.406 1 97.5 104 THR B O 1
ATOM 2162 N N . GLY B 1 105 ? 1.68 -1.042 -16.75 1 97.62 105 GLY B N 1
ATOM 2163 C CA . GLY B 1 105 ? 0.641 -1.346 -17.719 1 97.62 105 GLY B CA 1
ATOM 2164 C C . GLY B 1 105 ? -0.241 -2.508 -17.312 1 97.62 105 GLY B C 1
ATOM 2165 O O . GLY B 1 105 ? -1.083 -2.965 -18.078 1 97.62 105 GLY B O 1
ATOM 2166 N N . LEU B 1 106 ? -0.129 -2.988 -16.141 1 98.5 106 LEU B N 1
ATOM 2167 C CA . LEU B 1 106 ? -0.843 -4.176 -15.68 1 98.5 106 LEU B CA 1
ATOM 2168 C C . LEU B 1 106 ? -2.352 -3.965 -15.75 1 98.5 106 LEU B C 1
ATOM 2170 O O . LEU B 1 106 ? -3.082 -4.832 -16.234 1 98.5 106 LEU B O 1
ATOM 2174 N N . ASP B 1 107 ? -2.795 -2.801 -15.312 1 98.31 107 ASP B N 1
ATOM 2175 C CA . ASP B 1 107 ? -4.234 -2.557 -15.289 1 98.31 107 ASP B CA 1
ATOM 2176 C C . ASP B 1 107 ? -4.828 -2.654 -16.688 1 98.31 107 ASP B C 1
ATOM 2178 O O . ASP B 1 107 ? -5.852 -3.309 -16.891 1 98.31 107 ASP B O 1
ATOM 2182 N N . GLU B 1 108 ? -4.188 -2.01 -17.594 1 98.12 108 GLU B N 1
ATOM 2183 C CA . GLU B 1 108 ? -4.676 -2.029 -18.969 1 98.12 108 GLU B CA 1
ATOM 2184 C C . GLU B 1 108 ? -4.762 -3.457 -19.5 1 98.12 108 GLU B C 1
ATOM 2186 O O . GLU B 1 108 ? -5.746 -3.826 -20.141 1 98.12 108 GLU B O 1
ATOM 2191 N N . ARG B 1 109 ? -3.801 -4.23 -19.266 1 98 109 ARG B N 1
ATOM 2192 C CA . ARG B 1 109 ? -3.756 -5.605 -19.75 1 98 109 ARG B CA 1
ATOM 2193 C C . ARG B 1 109 ? -4.852 -6.449 -19.109 1 98 109 ARG B C 1
ATOM 2195 O O . ARG B 1 109 ? -5.496 -7.258 -19.781 1 98 109 ARG B O 1
ATOM 2202 N N . LEU B 1 110 ? -5.055 -6.27 -17.797 1 98.44 110 LEU B N 1
ATOM 2203 C CA . LEU B 1 110 ? -6.094 -7.008 -17.078 1 98.44 110 LEU B CA 1
ATOM 2204 C C . LEU B 1 110 ? -7.477 -6.637 -17.609 1 98.44 110 LEU B C 1
ATOM 2206 O O . LEU B 1 110 ? -8.32 -7.508 -17.812 1 98.44 110 LEU B O 1
ATOM 2210 N N . ARG B 1 111 ? -7.676 -5.34 -17.875 1 97.69 111 ARG B N 1
ATOM 2211 C CA . ARG B 1 111 ? -8.961 -4.863 -18.391 1 97.69 111 ARG B CA 1
ATOM 2212 C C . ARG B 1 111 ? -9.234 -5.41 -19.781 1 97.69 111 ARG B C 1
ATOM 2214 O O . ARG B 1 111 ? -10.383 -5.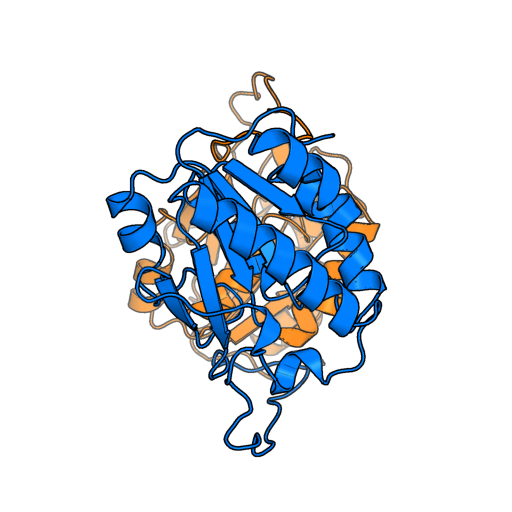715 -20.125 1 97.69 111 ARG B O 1
ATOM 2221 N N . ARG B 1 112 ? -8.227 -5.461 -20.562 1 96.69 112 ARG B N 1
ATOM 2222 C CA . ARG B 1 112 ? -8.367 -6.023 -21.891 1 96.69 112 ARG B CA 1
ATOM 2223 C C . ARG B 1 112 ? -8.875 -7.461 -21.844 1 96.69 112 ARG B C 1
ATOM 2225 O O . ARG B 1 112 ? -9.578 -7.914 -22.75 1 96.69 112 ARG B O 1
ATOM 2232 N N . HIS B 1 113 ? -8.555 -8.141 -20.781 1 96.62 113 HIS B N 1
ATOM 2233 C CA . HIS B 1 113 ? -8.984 -9.516 -20.594 1 96.62 113 HIS B CA 1
ATOM 2234 C C . HIS B 1 113 ? -10.312 -9.586 -19.844 1 96.62 113 HIS B C 1
ATOM 2236 O O . HIS B 1 113 ? -10.805 -10.672 -19.547 1 96.62 113 HIS B O 1
ATOM 2242 N N . GLY B 1 114 ? -10.875 -8.375 -19.469 1 97.62 114 GLY B N 1
ATOM 2243 C CA . GLY B 1 114 ? -12.148 -8.32 -18.766 1 97.62 114 GLY B CA 1
ATOM 2244 C C . GLY B 1 114 ? -12.055 -8.789 -17.328 1 97.62 114 GLY B C 1
ATOM 2245 O O . GLY B 1 114 ? -13.062 -9.18 -16.734 1 97.62 114 GLY B O 1
ATOM 2246 N N . VAL B 1 115 ? -10.898 -8.789 -16.766 1 98.19 115 VAL B N 1
ATOM 2247 C CA . VAL B 1 115 ? -10.672 -9.32 -15.43 1 98.19 115 VAL B CA 1
ATOM 2248 C C . VAL B 1 115 ? -11.383 -8.445 -14.398 1 98.19 115 VAL B C 1
ATOM 2250 O O . VAL B 1 115 ? -11.305 -7.219 -14.461 1 98.19 115 VAL B O 1
ATOM 2253 N N . THR B 1 116 ? -12.078 -9.094 -13.414 1 97.38 116 THR B N 1
ATOM 2254 C CA . THR B 1 116 ? -12.797 -8.367 -12.375 1 97.38 116 THR B CA 1
ATOM 2255 C C . THR B 1 116 ? -12.258 -8.727 -10.992 1 97.38 116 THR B C 1
ATOM 2257 O O . THR B 1 116 ? -12.547 -8.047 -10.008 1 97.38 116 THR B O 1
ATOM 2260 N N . GLN B 1 117 ? -11.445 -9.781 -10.883 1 97.06 117 GLN B N 1
ATOM 2261 C CA . GLN B 1 117 ? -10.906 -10.25 -9.609 1 97.06 117 GLN B CA 1
ATOM 2262 C C . GLN B 1 117 ? -9.461 -10.703 -9.758 1 97.06 117 GLN B C 1
ATOM 2264 O O . GLN B 1 117 ? -9.078 -11.273 -10.781 1 97.06 117 GLN B O 1
ATOM 2269 N N . LEU B 1 118 ? -8.695 -10.438 -8.711 1 98.25 118 LEU B N 1
ATOM 2270 C CA . LEU B 1 118 ? -7.324 -10.93 -8.633 1 98.25 118 LEU B CA 1
ATOM 2271 C C . LEU B 1 118 ? -7.152 -11.875 -7.453 1 98.25 118 LEU B C 1
ATOM 2273 O O . LEU B 1 118 ? -7.625 -11.594 -6.352 1 98.25 118 LEU B O 1
ATOM 2277 N N . VAL B 1 119 ? -6.531 -12.969 -7.699 1 98.62 119 VAL B N 1
ATOM 2278 C CA . VAL B 1 119 ? -5.996 -13.859 -6.676 1 98.62 119 VAL B CA 1
ATOM 2279 C C . VAL B 1 119 ? -4.488 -13.656 -6.555 1 98.62 119 VAL B C 1
ATOM 2281 O O . VAL B 1 119 ? -3.76 -13.766 -7.543 1 98.62 119 VAL B O 1
ATOM 2284 N N . LEU B 1 120 ? -4.027 -13.398 -5.34 1 98.81 120 LEU B N 1
ATOM 2285 C CA . LEU B 1 120 ? -2.637 -13 -5.16 1 98.81 120 LEU B CA 1
ATOM 2286 C C . LEU B 1 120 ? -1.885 -14.023 -4.312 1 98.81 120 LEU B C 1
ATOM 2288 O O . LEU B 1 120 ? -2.422 -14.539 -3.332 1 98.81 120 LEU B O 1
ATOM 2292 N N . ALA B 1 121 ? -0.669 -14.258 -4.641 1 98.88 121 ALA B N 1
ATOM 2293 C CA . ALA B 1 121 ? 0.319 -15.039 -3.904 1 98.88 121 ALA B CA 1
ATOM 2294 C C . ALA B 1 121 ? 1.731 -14.523 -4.16 1 98.88 121 ALA B C 1
ATOM 2296 O O . ALA B 1 121 ? 1.965 -13.789 -5.125 1 98.88 121 ALA B O 1
ATOM 2297 N N . GLY B 1 122 ? 2.607 -14.875 -3.273 1 98.88 122 GLY B N 1
ATOM 2298 C CA . GLY B 1 122 ? 3.982 -14.5 -3.557 1 98.88 122 GLY B CA 1
ATOM 2299 C C . GLY B 1 122 ? 4.711 -13.938 -2.35 1 98.88 122 GLY B C 1
ATOM 2300 O O . GLY B 1 122 ? 4.355 -14.242 -1.208 1 98.88 122 GLY B O 1
ATOM 2301 N N . ILE B 1 123 ? 5.824 -13.25 -2.596 1 98.69 123 ILE B N 1
ATOM 2302 C CA . ILE B 1 123 ? 6.758 -12.711 -1.611 1 98.69 123 ILE B CA 1
ATOM 2303 C C . ILE B 1 123 ? 7.113 -11.273 -1.971 1 98.69 123 ILE B C 1
ATOM 2305 O O . ILE B 1 123 ? 7.414 -10.969 -3.127 1 98.69 123 ILE B O 1
ATOM 2309 N N . ALA B 1 124 ? 7.258 -10.391 -1.048 1 98.31 124 ALA B N 1
ATOM 2310 C CA . ALA B 1 124 ? 7 -10.492 0.386 1 98.31 124 ALA B CA 1
ATOM 2311 C C . ALA B 1 124 ? 5.562 -10.094 0.714 1 98.31 124 ALA B C 1
ATOM 2313 O O . ALA B 1 124 ? 5.043 -9.117 0.16 1 98.31 124 ALA B O 1
ATOM 2314 N N . THR B 1 125 ? 4.902 -10.711 1.728 1 98.88 125 THR B N 1
ATOM 2315 C CA . THR B 1 125 ? 3.502 -10.508 2.088 1 98.88 125 THR B CA 1
ATOM 2316 C C . THR B 1 125 ? 3.209 -9.031 2.334 1 98.88 125 THR B C 1
ATOM 2318 O O . THR B 1 125 ? 2.32 -8.461 1.703 1 98.88 125 THR B O 1
ATOM 2321 N N . GLY B 1 126 ? 3.998 -8.398 3.207 1 98.69 126 GLY B N 1
ATOM 2322 C CA . GLY B 1 126 ? 3.703 -7.051 3.676 1 98.69 126 GLY B CA 1
ATOM 2323 C C . GLY B 1 126 ? 4.324 -5.969 2.816 1 98.69 126 GLY B C 1
ATOM 2324 O O . GLY B 1 126 ? 4.215 -4.781 3.129 1 98.69 126 GLY B O 1
ATOM 2325 N N . LEU B 1 127 ? 5.027 -6.297 1.684 1 98.25 127 LEU B N 1
ATOM 2326 C CA . LEU B 1 127 ? 5.66 -5.316 0.808 1 98.25 127 LEU B CA 1
ATOM 2327 C C . LEU B 1 127 ? 5.066 -5.375 -0.596 1 98.25 127 LEU B C 1
ATOM 2329 O O . LEU B 1 127 ? 4.008 -4.797 -0.854 1 98.25 127 LEU B O 1
ATOM 2333 N N . GLY B 1 128 ? 5.629 -6.242 -1.4 1 98.5 128 GLY B N 1
ATOM 2334 C CA . GLY B 1 128 ? 5.148 -6.301 -2.771 1 98.5 128 GLY B CA 1
ATOM 2335 C C . GLY B 1 128 ? 3.74 -6.855 -2.887 1 98.5 128 GLY B C 1
ATOM 2336 O O . GLY B 1 128 ? 2.943 -6.375 -3.697 1 98.5 128 GLY B O 1
ATOM 2337 N N . VAL B 1 129 ? 3.416 -7.91 -2.143 1 98.88 129 VAL B N 1
ATOM 2338 C CA . VAL B 1 129 ? 2.094 -8.523 -2.207 1 98.88 129 VAL B CA 1
ATOM 2339 C C . VAL B 1 129 ? 1.042 -7.543 -1.691 1 98.88 129 VAL B C 1
ATOM 2341 O O . VAL B 1 129 ? 0.039 -7.289 -2.363 1 98.88 129 VAL B O 1
ATOM 2344 N N . GLU B 1 130 ? 1.278 -6.988 -0.557 1 98.88 130 GLU B N 1
ATOM 2345 C CA . GLU B 1 130 ? 0.312 -6.059 0.022 1 98.88 130 GLU B CA 1
ATOM 2346 C C . GLU B 1 130 ? 0.16 -4.812 -0.843 1 98.88 130 GLU B C 1
ATOM 2348 O O . GLU B 1 130 ? -0.955 -4.328 -1.058 1 98.88 130 GLU B O 1
ATOM 2353 N N . SER B 1 131 ? 1.294 -4.23 -1.334 1 98.75 131 SER B N 1
ATOM 2354 C CA . SER B 1 131 ? 1.197 -3.062 -2.203 1 98.75 131 SER B CA 1
ATOM 2355 C C . SER B 1 131 ? 0.37 -3.367 -3.447 1 98.75 131 SER B C 1
ATOM 2357 O O . SER B 1 131 ? -0.435 -2.539 -3.881 1 98.75 131 SER B O 1
ATOM 2359 N N . THR B 1 132 ? 0.574 -4.543 -4.027 1 98.81 132 THR B N 1
ATOM 2360 C CA . THR B 1 132 ? -0.191 -4.957 -5.199 1 98.81 132 THR B CA 1
ATOM 2361 C C . THR B 1 132 ? -1.666 -5.133 -4.848 1 98.81 132 THR B C 1
ATOM 2363 O O . THR B 1 132 ? -2.545 -4.723 -5.609 1 98.81 132 THR B O 1
ATOM 2366 N N . ALA B 1 133 ? -1.927 -5.707 -3.68 1 98.56 133 ALA B N 1
ATOM 2367 C CA . ALA B 1 133 ? -3.301 -5.902 -3.223 1 98.56 133 ALA B CA 1
ATOM 2368 C C . ALA B 1 133 ? -4 -4.562 -3.004 1 98.56 133 ALA B C 1
ATOM 2370 O O . ALA B 1 133 ? -5.145 -4.379 -3.424 1 98.56 133 ALA B O 1
ATOM 2371 N N . ARG B 1 134 ? -3.355 -3.648 -2.375 1 98.25 134 ARG B N 1
ATOM 2372 C CA . ARG B 1 134 ? -3.916 -2.324 -2.127 1 98.25 134 ARG B CA 1
ATOM 2373 C C . ARG B 1 134 ? -4.246 -1.616 -3.438 1 98.25 134 ARG B C 1
ATOM 2375 O O . ARG B 1 134 ? -5.328 -1.044 -3.584 1 98.25 134 ARG B O 1
ATOM 2382 N N . ALA B 1 135 ? -3.33 -1.665 -4.352 1 98.25 135 ALA B N 1
ATOM 2383 C CA . ALA B 1 135 ? -3.555 -1.025 -5.648 1 98.25 135 ALA B CA 1
ATOM 2384 C C . ALA B 1 135 ? -4.707 -1.69 -6.395 1 98.25 135 ALA B C 1
ATOM 2386 O O . ALA B 1 135 ? -5.535 -1.01 -7.004 1 98.25 135 ALA B O 1
ATOM 2387 N N . ALA B 1 136 ? -4.738 -2.992 -6.355 1 98.31 136 ALA B N 1
ATOM 2388 C CA . ALA B 1 136 ? -5.832 -3.715 -7 1 98.31 136 ALA B CA 1
ATOM 2389 C C . ALA B 1 136 ? -7.184 -3.273 -6.445 1 98.31 136 ALA B C 1
ATOM 2391 O O . ALA B 1 136 ? -8.109 -2.986 -7.207 1 98.31 136 ALA B O 1
ATOM 2392 N N . HIS B 1 137 ? -7.227 -3.23 -5.137 1 96.62 137 HIS B N 1
ATOM 2393 C CA . HIS B 1 137 ? -8.438 -2.787 -4.461 1 96.62 137 HIS B CA 1
ATOM 2394 C C . HIS B 1 137 ? -8.828 -1.376 -4.895 1 96.62 137 HIS B C 1
ATOM 2396 O O . HIS B 1 137 ? -9.992 -1.113 -5.191 1 96.62 137 HIS B O 1
ATOM 2402 N N . GLU B 1 138 ? -7.914 -0.497 -5.004 1 95.88 138 GLU B N 1
ATOM 2403 C CA . GLU B 1 138 ? -8.164 0.889 -5.387 1 95.88 138 GLU B CA 1
ATOM 2404 C C . GLU B 1 138 ? -8.617 0.987 -6.84 1 95.88 138 GLU B C 1
ATOM 2406 O O . GLU B 1 138 ? -9.383 1.884 -7.199 1 95.88 138 GLU B O 1
ATOM 2411 N N . HIS B 1 139 ? -8.18 0.058 -7.66 1 96.62 139 HIS B N 1
ATOM 2412 C CA . HIS B 1 139 ? -8.562 0.028 -9.07 1 96.62 139 HIS B CA 1
ATOM 2413 C C . HIS B 1 139 ? -9.945 -0.596 -9.25 1 96.62 139 HIS B C 1
ATOM 2415 O O . HIS B 1 139 ? -10.453 -0.658 -10.375 1 96.62 139 HIS B O 1
ATOM 2421 N N . GLY B 1 140 ? -10.516 -1.138 -8.156 1 95.12 140 GLY B N 1
ATOM 2422 C CA . GLY B 1 140 ? -11.883 -1.633 -8.211 1 95.12 140 GLY B CA 1
ATOM 2423 C C . GLY B 1 140 ? -11.969 -3.135 -8.406 1 95.12 140 GLY B C 1
ATOM 2424 O O . GLY B 1 140 ? -13.047 -3.676 -8.648 1 95.12 140 GLY B O 1
ATOM 2425 N N . TYR B 1 141 ? -10.859 -3.887 -8.344 1 96.88 141 TYR B N 1
ATOM 2426 C CA . TYR B 1 141 ? -10.891 -5.344 -8.43 1 96.88 141 TYR B CA 1
ATOM 2427 C C . TYR B 1 141 ? -11.352 -5.953 -7.113 1 96.88 141 TYR B C 1
ATOM 2429 O O . TYR B 1 141 ? -11.07 -5.418 -6.035 1 96.88 141 TYR B O 1
ATOM 2437 N N . HIS B 1 142 ? -12.047 -7.039 -7.203 1 95.94 142 HIS B N 1
ATOM 2438 C CA . HIS B 1 142 ? -12.102 -7.918 -6.043 1 95.94 142 HIS B CA 1
ATOM 2439 C C . HIS B 1 142 ? -10.75 -8.586 -5.797 1 95.94 142 HIS B C 1
ATOM 2441 O O . HIS B 1 142 ? -10.039 -8.922 -6.742 1 95.94 142 HIS B O 1
ATOM 2447 N N . VAL B 1 143 ? -10.414 -8.781 -4.496 1 97 143 VAL B N 1
ATOM 2448 C CA . VAL B 1 143 ? -9.086 -9.305 -4.184 1 97 143 VAL B CA 1
ATOM 2449 C C . VAL B 1 143 ? -9.219 -10.523 -3.271 1 97 143 VAL B C 1
ATOM 2451 O O . VAL B 1 143 ? -9.992 -10.508 -2.311 1 97 143 VAL B O 1
ATOM 2454 N N . THR B 1 144 ? -8.578 -11.547 -3.617 1 97.06 144 THR B N 1
ATOM 2455 C CA . THR B 1 144 ? -8.383 -12.703 -2.748 1 97.06 144 THR B CA 1
ATOM 2456 C C . THR B 1 144 ? -6.895 -12.984 -2.557 1 97.06 144 THR B C 1
ATOM 2458 O O . THR B 1 144 ? -6.152 -13.109 -3.533 1 97.06 144 THR B O 1
ATOM 2461 N N . VAL B 1 145 ? -6.457 -13.062 -1.339 1 97.94 145 VAL B N 1
ATOM 2462 C CA . VAL B 1 145 ? -5.07 -13.406 -1.053 1 97.94 145 VAL B CA 1
ATOM 2463 C C . VAL B 1 145 ? -4.988 -14.844 -0.539 1 97.94 145 VAL B C 1
ATOM 2465 O O . VAL B 1 145 ? -5.738 -15.227 0.358 1 97.94 145 VAL B O 1
ATOM 2468 N N . VAL B 1 146 ? -4.117 -15.586 -1.136 1 98.56 146 VAL B N 1
ATOM 2469 C CA . VAL B 1 146 ? -3.928 -16.969 -0.746 1 98.56 146 VAL B CA 1
ATOM 2470 C C . VAL B 1 146 ? -2.932 -17.062 0.408 1 98.56 146 VAL B C 1
ATOM 2472 O O . VAL B 1 146 ? -1.719 -17.125 0.186 1 98.56 146 VAL B O 1
ATOM 2475 N N . THR B 1 147 ? -3.396 -17.219 1.621 1 98.12 147 THR B N 1
ATOM 2476 C CA . THR B 1 147 ? -2.627 -16.922 2.826 1 98.12 147 THR B CA 1
ATOM 2477 C C . THR B 1 147 ? -1.549 -17.984 3.049 1 98.12 147 THR B C 1
ATOM 2479 O O . THR B 1 147 ? -0.563 -17.734 3.746 1 98.12 147 THR B O 1
ATOM 2482 N N . ASP B 1 148 ? -1.733 -19.172 2.502 1 98.5 148 ASP B N 1
ATOM 2483 C CA . ASP B 1 148 ? -0.708 -20.203 2.67 1 98.5 148 ASP B CA 1
ATOM 2484 C C . ASP B 1 148 ? 0.255 -20.203 1.485 1 98.5 148 ASP B C 1
ATOM 2486 O O . ASP B 1 148 ? 1.095 -21.109 1.371 1 98.5 148 ASP B O 1
ATOM 2490 N N . ALA B 1 149 ? 0.157 -19.219 0.539 1 98.81 149 ALA B N 1
ATOM 2491 C CA . ALA B 1 149 ? 1.062 -19.078 -0.598 1 98.81 149 ALA B CA 1
ATOM 2492 C C . ALA B 1 149 ? 1.708 -17.688 -0.607 1 98.81 149 ALA B C 1
ATOM 2494 O O . ALA B 1 149 ? 2.07 -17.172 -1.667 1 98.81 149 ALA B O 1
ATOM 2495 N N . VAL B 1 150 ? 1.701 -17.047 0.54 1 98.88 150 VAL B N 1
ATOM 2496 C CA . VAL B 1 150 ? 2.439 -15.812 0.74 1 98.88 150 VAL B CA 1
ATOM 2497 C C . VAL B 1 150 ? 3.352 -15.945 1.958 1 98.88 150 VAL B C 1
ATOM 2499 O O . VAL B 1 150 ? 3.053 -16.703 2.887 1 98.88 150 VAL B O 1
ATOM 2502 N N . THR B 1 151 ? 4.441 -15.266 1.887 1 98.88 151 THR B N 1
ATOM 2503 C CA . THR B 1 151 ? 5.348 -15.203 3.027 1 98.88 151 THR B CA 1
ATOM 2504 C C . THR B 1 151 ? 6.152 -13.906 3.01 1 98.88 151 THR B C 1
ATOM 2506 O O . THR B 1 151 ? 5.98 -13.078 2.111 1 98.88 151 THR B O 1
ATOM 2509 N N . ASP B 1 152 ? 6.852 -13.656 4.047 1 98.75 152 ASP B N 1
ATOM 2510 C CA . ASP B 1 152 ? 7.637 -12.445 4.27 1 98.75 152 ASP B CA 1
ATOM 2511 C C . ASP B 1 152 ? 8.945 -12.773 4.988 1 98.75 152 ASP B C 1
ATOM 2513 O O . ASP B 1 152 ? 9.055 -13.797 5.656 1 98.75 152 ASP B O 1
ATOM 2517 N N . VAL B 1 153 ? 9.914 -11.953 4.719 1 98.06 153 VAL B N 1
ATOM 2518 C CA . VAL B 1 153 ? 11.156 -12.078 5.48 1 98.06 153 VAL B CA 1
ATOM 2519 C C . VAL B 1 153 ? 10.898 -11.75 6.949 1 98.06 153 VAL B C 1
ATOM 2521 O O . VAL B 1 153 ? 11.547 -12.305 7.836 1 98.06 153 VAL B O 1
ATOM 2524 N N . ASP B 1 154 ? 9.977 -10.914 7.273 1 98.44 154 ASP B N 1
ATOM 2525 C CA . ASP B 1 154 ? 9.562 -10.508 8.617 1 98.44 154 ASP B CA 1
ATOM 2526 C C . ASP B 1 154 ? 8.242 -11.156 9.008 1 98.44 154 ASP B C 1
ATOM 2528 O O . ASP B 1 154 ? 7.188 -10.812 8.461 1 98.44 154 ASP B O 1
ATOM 2532 N N . PRO B 1 155 ? 8.266 -12.07 10.023 1 98.5 155 PRO B N 1
ATOM 2533 C CA . PRO B 1 155 ? 7.043 -12.797 10.375 1 98.5 155 PRO B CA 1
ATOM 2534 C C . PRO B 1 155 ? 5.957 -11.883 10.938 1 98.5 155 PRO B C 1
ATOM 2536 O O . PRO B 1 155 ? 4.766 -12.156 10.773 1 98.5 155 PRO B O 1
ATOM 2539 N N . GLU B 1 156 ? 6.336 -10.789 11.578 1 98.44 156 GLU B N 1
ATOM 2540 C CA . GLU B 1 156 ? 5.34 -9.867 12.117 1 98.44 156 GLU B CA 1
ATOM 2541 C C . GLU B 1 156 ? 4.664 -9.07 11.008 1 98.44 156 GLU B C 1
ATOM 2543 O O . GLU B 1 156 ? 3.463 -8.805 11.062 1 98.44 156 GLU B O 1
ATOM 2548 N N . ARG B 1 157 ? 5.449 -8.695 10.039 1 98.38 157 ARG B N 1
ATOM 2549 C CA . ARG B 1 157 ? 4.887 -8.023 8.875 1 98.38 157 ARG B CA 1
ATOM 2550 C C . ARG B 1 157 ? 3.914 -8.93 8.133 1 98.38 157 ARG B C 1
ATOM 2552 O O . ARG B 1 157 ? 2.842 -8.492 7.711 1 98.38 157 ARG B O 1
ATOM 2559 N N . HIS B 1 158 ? 4.293 -10.211 8.016 1 98.75 158 HIS B N 1
ATOM 2560 C CA . HIS B 1 158 ? 3.406 -11.219 7.434 1 98.75 158 HIS B CA 1
ATOM 2561 C C . HIS B 1 158 ? 2.096 -11.305 8.203 1 98.75 158 HIS B C 1
ATOM 2563 O O . HIS B 1 158 ? 1.016 -11.188 7.621 1 98.75 158 HIS B O 1
ATOM 2569 N N . ARG B 1 159 ? 2.203 -11.453 9.453 1 98.44 159 ARG B N 1
ATOM 2570 C CA . ARG B 1 159 ? 1.036 -11.633 10.312 1 98.44 159 ARG B CA 1
ATOM 2571 C C . ARG B 1 159 ? 0.114 -10.422 10.242 1 98.44 159 ARG B C 1
ATOM 2573 O O . ARG B 1 159 ? -1.105 -10.57 10.141 1 98.44 159 ARG B O 1
ATOM 2580 N N . ASN B 1 160 ? 0.667 -9.266 10.297 1 98.56 160 ASN B N 1
ATOM 2581 C CA . ASN B 1 160 ? -0.129 -8.039 10.258 1 98.56 160 ASN B CA 1
ATOM 2582 C C . ASN B 1 160 ? -0.931 -7.934 8.969 1 98.56 160 ASN B C 1
ATOM 2584 O O . ASN B 1 160 ? -2.129 -7.645 9 1 98.56 160 ASN B O 1
ATOM 2588 N N . ALA B 1 161 ? -0.269 -8.164 7.824 1 98.62 161 ALA B N 1
ATOM 2589 C CA . ALA B 1 161 ? -0.952 -8.078 6.535 1 98.62 161 ALA B CA 1
ATOM 2590 C C . ALA B 1 161 ? -2.109 -9.07 6.461 1 98.62 161 ALA B C 1
ATOM 2592 O O . ALA B 1 161 ? -3.227 -8.703 6.09 1 98.62 161 ALA B O 1
ATOM 2593 N N . VAL B 1 162 ? -1.864 -10.281 6.895 1 98.19 162 VAL B N 1
ATOM 2594 C CA . VAL B 1 162 ? -2.826 -11.367 6.766 1 98.19 162 VAL B CA 1
ATOM 2595 C C . VAL B 1 162 ? -4 -11.133 7.715 1 98.19 162 VAL B C 1
ATOM 2597 O O . VAL B 1 162 ? -5.16 -11.336 7.34 1 98.19 162 VAL B O 1
ATOM 2600 N N . GLU B 1 163 ? -3.721 -10.648 8.875 1 97.31 163 GLU B N 1
ATOM 2601 C CA . GLU B 1 163 ? -4.754 -10.617 9.906 1 97.31 163 GLU B CA 1
ATOM 2602 C C . GLU B 1 163 ? -5.465 -9.266 9.938 1 97.31 163 GLU B C 1
ATOM 2604 O O . GLU B 1 163 ? -6.629 -9.18 10.328 1 97.31 163 GLU B O 1
ATOM 2609 N N . ARG B 1 164 ? -4.789 -8.195 9.469 1 97.44 164 ARG B N 1
ATOM 2610 C CA . ARG B 1 164 ? -5.332 -6.887 9.828 1 97.44 164 ARG B CA 1
ATOM 2611 C C . ARG B 1 164 ? -5.516 -6.012 8.586 1 97.44 164 ARG B C 1
ATOM 2613 O O . ARG B 1 164 ? -6.219 -5 8.641 1 97.44 164 ARG B O 1
ATOM 2620 N N . VAL B 1 165 ? -4.91 -6.406 7.5 1 97.94 165 VAL B N 1
ATOM 2621 C CA . VAL B 1 165 ? -4.996 -5.551 6.32 1 97.94 165 VAL B CA 1
ATOM 2622 C C . VAL B 1 165 ? -5.84 -6.238 5.246 1 97.94 165 VAL B C 1
ATOM 2624 O O . VAL B 1 165 ? -6.859 -5.699 4.812 1 97.94 165 VAL B O 1
ATOM 2627 N N . PHE B 1 166 ? -5.516 -7.461 4.906 1 97.25 166 PHE B N 1
ATOM 2628 C CA . PHE B 1 166 ? -6.133 -8.156 3.781 1 97.25 166 PHE B CA 1
ATOM 2629 C C . PHE B 1 166 ? -7.629 -8.328 4.008 1 97.25 166 PHE B C 1
ATOM 2631 O O . PHE B 1 166 ? -8.43 -8.148 3.086 1 97.25 166 PHE B O 1
ATOM 2638 N N . PRO B 1 167 ? -8.102 -8.57 5.242 1 95.06 167 PRO B N 1
ATOM 2639 C CA . PRO B 1 167 ? -9.539 -8.734 5.441 1 95.06 167 PRO B CA 1
ATOM 2640 C C . PRO B 1 167 ? -10.328 -7.453 5.172 1 95.06 167 PRO B C 1
ATOM 2642 O O . PRO B 1 167 ? -11.547 -7.496 4.984 1 95.06 167 PRO B O 1
ATOM 2645 N N . LEU B 1 168 ? -9.625 -6.309 5.18 1 95.12 168 LEU B N 1
ATOM 2646 C CA . LEU B 1 168 ? -10.297 -5.027 5.008 1 95.12 168 LEU B CA 1
ATOM 2647 C C . LEU B 1 168 ? -10.375 -4.648 3.533 1 95.12 168 LEU B C 1
ATOM 2649 O O . LEU B 1 168 ? -11.195 -3.816 3.143 1 95.12 168 LEU B O 1
ATOM 2653 N N . LEU B 1 169 ? -9.523 -5.27 2.721 1 95 169 LEU B N 1
ATOM 2654 C CA . LEU B 1 169 ? -9.523 -4.844 1.324 1 95 169 LEU B CA 1
ATOM 2655 C C . LEU B 1 169 ? -9.953 -5.984 0.409 1 95 169 LEU B C 1
ATOM 2657 O O . LEU B 1 169 ? -10.203 -5.773 -0.78 1 95 169 LEU B O 1
ATOM 2661 N N . GLY B 1 170 ? -10.055 -7.168 0.997 1 94.56 170 GLY B N 1
ATOM 2662 C CA . GLY B 1 170 ? -10.406 -8.336 0.207 1 94.56 170 GLY B CA 1
ATOM 2663 C C . GLY B 1 170 ? -10.812 -9.523 1.054 1 94.56 170 GLY B C 1
ATOM 2664 O O . GLY B 1 170 ? -11.406 -9.359 2.125 1 94.56 170 GLY B O 1
ATOM 2665 N N . GLU B 1 171 ? -10.617 -10.672 0.459 1 94.19 171 GLU B N 1
ATOM 2666 C CA . GLU B 1 171 ? -10.828 -11.961 1.118 1 94.19 171 GLU B CA 1
ATOM 2667 C C . GLU B 1 171 ? -9.531 -12.758 1.194 1 94.19 171 GLU B C 1
ATOM 2669 O O . GLU B 1 171 ? -8.586 -12.484 0.454 1 94.19 171 GLU B O 1
ATOM 2674 N N . THR B 1 172 ? -9.5 -13.641 2.137 1 95.38 172 THR B N 1
ATOM 2675 C CA . THR B 1 172 ? -8.344 -14.516 2.277 1 95.38 172 THR B CA 1
ATOM 2676 C C . THR B 1 172 ? -8.781 -15.984 2.309 1 95.38 172 THR B C 1
ATOM 2678 O O . THR B 1 172 ? -9.844 -16.312 2.838 1 95.38 172 THR B O 1
ATOM 2681 N N . ASP B 1 173 ? -7.988 -16.781 1.684 1 95.94 173 ASP B N 1
ATOM 2682 C CA . ASP B 1 173 ? -8.266 -18.203 1.725 1 95.94 173 ASP B CA 1
ATOM 2683 C C . ASP B 1 173 ? -7.004 -19.016 1.434 1 95.94 173 ASP B C 1
ATOM 2685 O O . ASP B 1 173 ? -5.93 -18.453 1.22 1 95.94 173 ASP B O 1
ATOM 2689 N N . THR B 1 174 ? -7.195 -20.359 1.448 1 97.31 174 THR B N 1
ATOM 2690 C CA . THR B 1 174 ? -6.066 -21.25 1.24 1 97.31 174 THR B CA 1
ATOM 2691 C C . THR B 1 174 ? -5.969 -21.672 -0.224 1 97.31 174 THR B C 1
ATOM 2693 O O . THR B 1 174 ? -6.918 -21.484 -0.991 1 97.31 174 THR B O 1
ATOM 2696 N N . THR B 1 175 ? -4.754 -22.219 -0.544 1 98.12 175 THR B N 1
ATOM 2697 C CA . THR B 1 175 ? -4.535 -22.766 -1.877 1 98.12 175 THR B CA 1
ATOM 2698 C C . THR B 1 175 ? -5.617 -23.781 -2.227 1 98.12 175 THR B C 1
ATOM 2700 O O . THR B 1 175 ? -6.246 -23.688 -3.283 1 98.12 175 THR B O 1
ATOM 2703 N N . GLU B 1 176 ? -5.883 -24.672 -1.302 1 97.38 176 GLU B N 1
ATOM 2704 C CA . GLU B 1 176 ? -6.848 -25.734 -1.557 1 97.38 176 GLU B CA 1
ATOM 2705 C C . GLU B 1 176 ? -8.25 -25.172 -1.768 1 97.38 176 GLU B C 1
ATOM 2707 O O . GLU B 1 176 ? -8.977 -25.625 -2.648 1 97.38 176 GLU B O 1
ATOM 2712 N N . ALA B 1 177 ? -8.648 -24.219 -0.983 1 96.06 177 ALA B N 1
ATOM 2713 C CA . ALA B 1 177 ? -9.969 -23.609 -1.109 1 96.06 177 ALA B CA 1
ATOM 2714 C C . ALA B 1 177 ? -10.133 -22.922 -2.459 1 96.06 177 ALA B C 1
ATOM 2716 O O . ALA B 1 177 ? -11.172 -23.047 -3.105 1 96.06 177 ALA B O 1
ATOM 2717 N N . VAL B 1 178 ? -9.086 -22.203 -2.883 1 96.88 178 VAL B N 1
ATOM 2718 C CA . VAL B 1 178 ? -9.141 -21.5 -4.156 1 96.88 178 VAL B CA 1
ATOM 2719 C C . VAL B 1 178 ? -9.203 -22.5 -5.305 1 96.88 178 VAL B C 1
ATOM 2721 O O . VAL B 1 178 ? -9.969 -22.312 -6.254 1 96.88 178 VAL B O 1
ATOM 2724 N N . LEU B 1 179 ? -8.414 -23.594 -5.195 1 97.25 179 LEU B N 1
ATOM 2725 C CA . LEU B 1 179 ? -8.43 -24.625 -6.223 1 97.25 179 LEU B CA 1
ATOM 2726 C C . LEU B 1 179 ? -9.805 -25.266 -6.324 1 97.25 179 LEU B C 1
ATOM 2728 O O . LEU B 1 179 ? -10.266 -25.594 -7.422 1 97.25 179 LEU B O 1
ATOM 2732 N N . HIS B 1 180 ? -10.398 -25.391 -5.184 1 95.06 180 HIS B N 1
ATOM 2733 C CA . HIS B 1 180 ? -11.742 -25.969 -5.156 1 95.06 180 HIS B CA 1
ATOM 2734 C C . HIS B 1 180 ? -12.742 -25.062 -5.859 1 95.06 180 HIS B C 1
ATOM 2736 O O . HIS B 1 180 ? -13.664 -25.547 -6.527 1 95.06 180 HIS B O 1
ATOM 2742 N N . LEU B 1 181 ? -12.578 -23.766 -5.742 1 93.31 181 LEU B N 1
ATOM 2743 C CA . LEU B 1 181 ? -13.484 -22.797 -6.355 1 93.31 181 LEU B CA 1
ATOM 2744 C C . LEU B 1 181 ? -13.289 -22.75 -7.863 1 93.31 181 LEU B C 1
ATOM 2746 O O . LEU B 1 181 ? -14.156 -22.266 -8.594 1 93.31 181 LEU B O 1
ATOM 2750 N N . LEU B 1 182 ? -12.148 -23.094 -8.375 1 91.75 182 LEU B N 1
ATOM 2751 C CA . LEU B 1 182 ? -11.852 -23.078 -9.805 1 91.75 182 LEU B CA 1
ATOM 2752 C C . LEU B 1 182 ? -12.477 -24.266 -10.516 1 91.75 182 LEU B C 1
ATOM 2754 O O . LEU B 1 182 ? -12.617 -24.266 -11.742 1 91.75 182 LEU B O 1
ATOM 2758 N N . VAL B 1 183 ? -13 -25.297 -9.766 1 78.69 183 VAL B N 1
ATOM 2759 C CA . VAL B 1 183 ? -13.594 -26.469 -10.383 1 78.69 183 VAL B CA 1
ATOM 2760 C C . VAL B 1 183 ? -15.062 -26.203 -10.711 1 78.69 183 VAL B C 1
ATOM 2762 O O . VAL B 1 183 ? -15.719 -25.406 -10.031 1 78.69 183 VAL B O 1
#